Protein AF-U2EB45-F1 (afdb_monomer)

pLDDT: mean 85.63, std 18.34, range [35.84, 98.81]

Sequence (227 aa):
MAGVSMTRGEVRRAARATLGDLIRHEPIGMATPSTTQMTLGAFRDDIQSRAMPGCGAVAANAAADGLALVLKGLRLTQSKDQDTRCARLIAQAQQLVTQLSGYADEDIAAFKAYLAAKKHADENDADKRLDRAVERINQVPLETARCCLEPLEYTEQAMGDIKPALQSDARAGARLVHAGLSMVLINVDTNIDGLEDEAERRQLAGQRAALQAEADRLLERLLRARS

Mean predicted aligned error: 8.48 Å

Structure (mmCIF, N/CA/C/O backbone):
data_AF-U2EB45-F1
#
_entry.id   AF-U2EB45-F1
#
loop_
_atom_site.group_PDB
_atom_site.id
_atom_site.type_symbol
_atom_site.label_atom_id
_atom_site.label_alt_id
_atom_site.label_comp_id
_atom_site.label_asym_id
_atom_site.label_entity_id
_atom_site.label_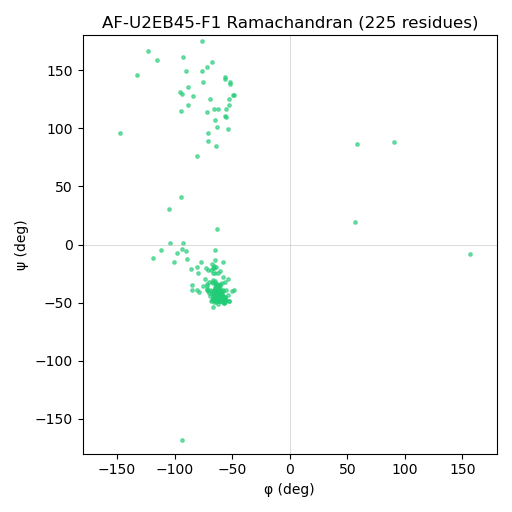seq_id
_atom_site.pdbx_PDB_ins_code
_atom_site.Cartn_x
_atom_site.Cartn_y
_atom_site.Cartn_z
_atom_site.occupancy
_atom_site.B_iso_or_equiv
_atom_site.auth_seq_id
_atom_site.auth_comp_id
_atom_site.auth_asym_id
_atom_site.auth_atom_id
_atom_site.pdbx_PDB_model_num
ATOM 1 N N . MET A 1 1 ? -16.646 21.369 -65.293 1.00 44.53 1 MET A N 1
ATOM 2 C CA . MET A 1 1 ? -15.302 21.971 -65.136 1.00 44.53 1 MET A CA 1
ATOM 3 C C . MET A 1 1 ? -15.438 23.195 -64.239 1.00 44.53 1 MET A C 1
ATOM 5 O O . MET A 1 1 ? -16.474 23.834 -64.327 1.00 44.53 1 MET A O 1
ATOM 9 N N . ALA A 1 2 ? -14.409 23.485 -63.435 1.00 36.59 2 ALA A N 1
ATOM 10 C CA . ALA A 1 2 ? -14.308 24.508 -62.379 1.00 36.59 2 ALA A CA 1
ATOM 11 C C . ALA A 1 2 ? -14.721 24.034 -60.971 1.00 36.59 2 ALA A C 1
ATOM 13 O O . ALA A 1 2 ? -15.867 24.142 -60.548 1.00 36.59 2 ALA A O 1
ATOM 14 N N . GLY A 1 3 ? -13.728 23.494 -60.260 1.00 41.06 3 GLY A N 1
ATOM 15 C CA . GLY A 1 3 ? -13.713 23.390 -58.807 1.00 41.06 3 GLY A CA 1
ATOM 16 C C . GLY A 1 3 ? -13.067 24.630 -58.187 1.00 41.06 3 GLY A C 1
ATOM 17 O O . GLY A 1 3 ? -12.161 25.209 -58.777 1.00 41.06 3 GLY A O 1
ATOM 18 N N . VAL A 1 4 ? -13.523 24.991 -56.989 1.00 39.28 4 VAL A N 1
ATOM 19 C CA . VAL A 1 4 ? -12.852 25.873 -56.018 1.00 39.28 4 VAL A CA 1
ATOM 20 C C . VAL A 1 4 ? -13.266 25.332 -54.642 1.00 39.28 4 VAL A C 1
ATOM 22 O O . VAL A 1 4 ? -14.436 25.366 -54.284 1.00 39.28 4 VAL A O 1
ATOM 25 N N . SER A 1 5 ? -12.436 24.483 -54.036 1.00 39.38 5 SER A N 1
ATOM 26 C CA . SER A 1 5 ? -11.521 24.822 -52.935 1.00 39.38 5 SER A CA 1
ATOM 27 C C . SER A 1 5 ? -12.234 25.382 -51.696 1.00 39.38 5 SER A C 1
ATOM 29 O O . SER A 1 5 ? -12.344 26.591 -51.519 1.00 39.38 5 SER A O 1
ATOM 31 N N . MET A 1 6 ? -12.692 24.481 -50.818 1.00 38.44 6 MET A N 1
ATOM 32 C CA . MET A 1 6 ? -12.850 24.791 -49.397 1.00 38.44 6 MET A CA 1
ATOM 33 C C . MET A 1 6 ? -11.580 24.345 -48.674 1.00 38.44 6 MET A C 1
ATOM 35 O O . MET A 1 6 ? -11.249 23.159 -48.622 1.00 38.44 6 MET A O 1
ATOM 39 N N . THR A 1 7 ? -10.865 25.322 -48.135 1.00 40.97 7 THR A N 1
ATOM 40 C CA . THR A 1 7 ? -9.700 25.176 -47.266 1.00 40.97 7 THR A CA 1
ATOM 41 C C . THR A 1 7 ? -10.050 24.326 -46.045 1.00 40.97 7 THR A C 1
ATOM 43 O O . THR A 1 7 ? -10.803 24.757 -45.170 1.00 40.97 7 THR A O 1
ATOM 46 N N . ARG A 1 8 ? -9.499 23.107 -45.975 1.00 42.00 8 ARG A N 1
ATOM 47 C CA . ARG A 1 8 ? -9.483 22.309 -44.744 1.00 42.00 8 ARG A CA 1
ATOM 48 C C . ARG A 1 8 ? -8.607 23.030 -43.728 1.00 42.00 8 ARG A C 1
ATOM 50 O O . ARG A 1 8 ? -7.414 23.198 -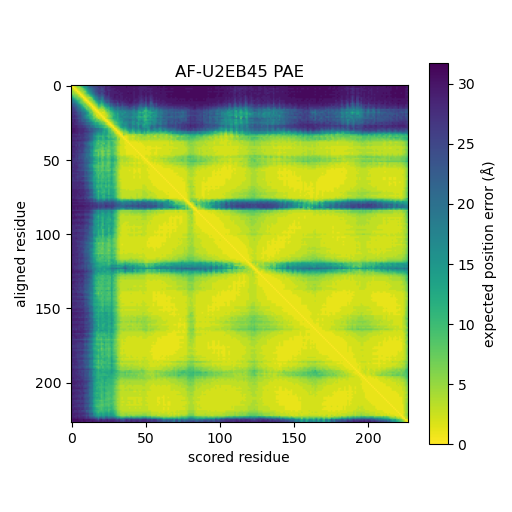43.955 1.00 42.00 8 ARG A O 1
ATOM 57 N N . GLY A 1 9 ? -9.230 23.451 -42.632 1.00 35.84 9 GLY A N 1
ATOM 58 C CA . GLY A 1 9 ? -8.555 24.032 -41.486 1.00 35.84 9 GLY A CA 1
ATOM 59 C C . GLY A 1 9 ? -7.434 23.124 -40.994 1.00 35.84 9 GLY A C 1
ATOM 60 O O . GLY A 1 9 ? -7.646 21.950 -40.684 1.00 35.84 9 GLY A O 1
ATOM 61 N N . GLU A 1 10 ? -6.241 23.698 -40.920 1.00 36.00 10 GLU A N 1
ATOM 62 C CA . GLU A 1 10 ? -5.114 23.171 -40.170 1.00 36.00 10 GLU A CA 1
ATOM 63 C C . GLU A 1 10 ? -5.477 23.181 -38.682 1.00 36.00 10 GLU A C 1
ATOM 65 O O . GLU A 1 10 ? -5.158 24.103 -37.932 1.00 36.00 10 GLU A O 1
ATOM 70 N N . VAL A 1 11 ? -6.161 22.133 -38.226 1.00 38.78 11 VAL A N 1
ATOM 71 C CA . VAL A 1 11 ? -6.189 21.809 -36.803 1.00 38.78 11 VAL A CA 1
ATOM 72 C C . VAL A 1 11 ? -4.796 21.282 -36.472 1.00 38.78 11 VAL A C 1
ATOM 74 O O . VAL A 1 11 ? -4.516 20.089 -36.593 1.00 38.78 11 VAL A O 1
ATOM 77 N N . ARG A 1 12 ? -3.890 22.198 -36.107 1.00 38.03 12 ARG A N 1
ATOM 78 C CA . ARG A 1 12 ? -2.610 21.875 -35.470 1.00 38.03 12 ARG A CA 1
ATOM 79 C C . ARG A 1 12 ? -2.908 21.017 -34.243 1.00 38.03 12 ARG A C 1
ATOM 81 O O . ARG A 1 12 ? -3.291 21.522 -33.191 1.00 38.03 12 ARG A O 1
ATOM 88 N N . ARG A 1 13 ? -2.749 19.702 -34.385 1.00 37.56 13 ARG A N 1
ATOM 89 C CA . ARG A 1 13 ? -2.712 18.758 -33.270 1.00 37.56 13 ARG A CA 1
ATOM 90 C C . ARG A 1 13 ? -1.487 19.153 -32.447 1.00 37.56 13 ARG A C 1
ATOM 92 O O . ARG A 1 13 ? -0.364 18.904 -32.876 1.00 37.56 13 ARG A O 1
ATOM 99 N N . ALA A 1 14 ? -1.690 19.856 -31.333 1.00 36.81 14 ALA A N 1
ATOM 100 C CA . ALA A 1 14 ? -0.611 20.131 -30.396 1.00 36.81 14 ALA A CA 1
ATOM 101 C C . ALA A 1 14 ? 0.034 18.785 -30.043 1.00 36.81 14 ALA A C 1
ATOM 103 O O . ALA A 1 14 ? -0.663 17.867 -29.599 1.00 36.81 14 ALA A O 1
ATOM 104 N N . ALA A 1 15 ? 1.327 18.632 -30.335 1.00 40.62 15 ALA A N 1
ATOM 105 C CA . ALA A 1 15 ? 2.072 17.450 -29.937 1.00 40.62 15 ALA A CA 1
ATOM 106 C C . ALA A 1 15 ? 1.922 17.319 -28.418 1.00 40.62 15 ALA A C 1
ATOM 108 O O . ALA A 1 15 ? 2.272 18.235 -27.674 1.00 40.62 15 ALA A O 1
ATOM 109 N N . ARG A 1 16 ? 1.298 16.228 -27.968 1.00 44.06 16 ARG A N 1
ATOM 110 C CA . ARG A 1 16 ? 1.115 15.950 -26.545 1.00 44.06 16 ARG A CA 1
ATOM 111 C C . ARG A 1 16 ? 2.521 15.809 -25.966 1.00 44.06 16 ARG A C 1
ATOM 113 O O . ARG A 1 16 ? 3.257 14.939 -26.425 1.00 44.06 16 ARG A O 1
ATOM 120 N N . ALA A 1 17 ? 2.896 16.700 -25.049 1.00 40.84 17 ALA A N 1
ATOM 121 C CA . ALA A 1 17 ? 4.191 16.649 -24.380 1.00 40.84 17 ALA A CA 1
ATOM 122 C C . ALA A 1 17 ? 4.423 15.222 -23.866 1.00 40.84 17 ALA A C 1
ATOM 124 O O . ALA A 1 17 ? 3.533 14.632 -23.246 1.00 40.84 17 ALA A O 1
ATOM 125 N N . THR A 1 18 ? 5.578 14.644 -24.182 1.00 53.00 18 THR A N 1
ATOM 126 C CA . THR A 1 18 ? 5.950 13.336 -23.648 1.00 53.00 18 THR A CA 1
ATOM 127 C C . THR A 1 18 ? 6.181 13.468 -22.145 1.00 53.00 18 THR A C 1
ATOM 129 O O . THR A 1 18 ? 6.479 14.554 -21.643 1.00 53.00 18 THR A O 1
ATOM 132 N N . LEU A 1 19 ? 6.073 12.368 -21.398 1.00 50.91 19 LEU A N 1
ATOM 133 C CA . LEU A 1 19 ? 6.374 12.388 -19.963 1.00 50.91 19 LEU A CA 1
ATOM 134 C C . LEU A 1 19 ? 7.802 12.906 -19.692 1.00 50.91 19 LEU A C 1
ATOM 136 O O . LEU A 1 19 ? 8.028 13.616 -18.720 1.00 50.91 19 LEU A O 1
ATOM 140 N N . GLY A 1 20 ? 8.741 12.641 -20.610 1.00 50.75 20 GLY A N 1
ATOM 141 C CA . GLY A 1 20 ? 10.092 13.203 -20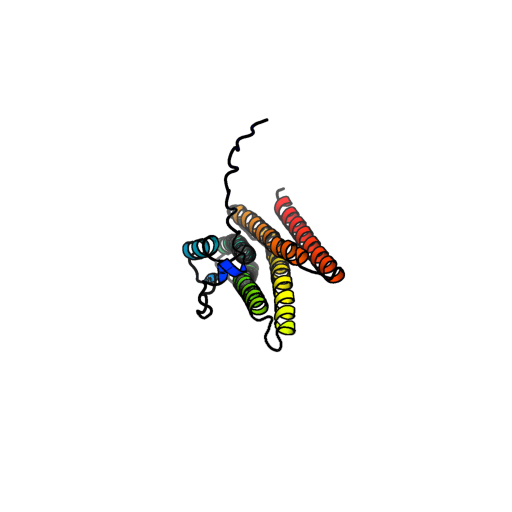.574 1.00 50.75 20 GLY A CA 1
ATOM 142 C C . GLY A 1 20 ? 10.133 14.727 -20.734 1.00 50.75 20 GLY A C 1
ATOM 143 O O . GLY A 1 20 ? 10.961 15.378 -20.102 1.00 50.75 20 GLY A O 1
ATOM 144 N N . ASP A 1 21 ? 9.221 15.318 -21.511 1.00 48.97 21 ASP A N 1
ATOM 145 C CA . ASP A 1 21 ? 9.143 16.770 -21.710 1.00 48.97 21 ASP A CA 1
ATO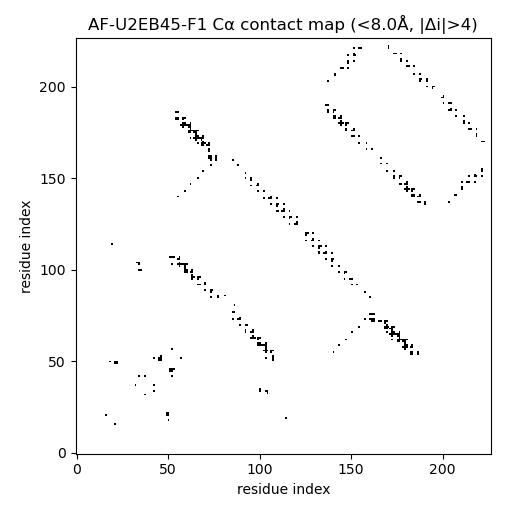M 146 C C . ASP A 1 21 ? 8.620 17.505 -20.467 1.00 48.97 21 ASP A C 1
ATOM 148 O O . ASP A 1 21 ? 9.087 18.607 -20.183 1.00 48.97 21 ASP A O 1
ATOM 152 N N . LEU A 1 22 ? 7.703 16.887 -19.711 1.00 51.03 22 LEU A N 1
ATOM 153 C CA . LEU A 1 22 ? 7.114 17.449 -18.485 1.00 51.03 22 LEU A CA 1
ATOM 154 C C . LEU A 1 22 ? 8.126 17.559 -17.330 1.00 51.03 22 LEU A C 1
ATOM 156 O O . LEU A 1 22 ? 7.953 18.373 -16.429 1.00 51.03 22 LEU A O 1
ATOM 160 N N . ILE A 1 23 ? 9.204 16.774 -17.378 1.00 51.59 23 ILE A N 1
ATOM 161 C CA . ILE A 1 23 ? 10.173 16.623 -16.280 1.00 51.59 23 ILE A CA 1
ATOM 162 C C . ILE A 1 23 ? 11.441 17.451 -16.511 1.00 51.59 23 ILE A C 1
ATOM 164 O O . ILE A 1 23 ? 12.184 17.729 -15.572 1.00 51.59 23 ILE A O 1
ATOM 168 N N . ARG A 1 24 ? 11.673 17.941 -17.741 1.00 52.31 24 ARG A N 1
ATOM 169 C CA . ARG A 1 24 ? 12.841 18.782 -18.081 1.00 52.31 24 ARG A CA 1
ATOM 170 C C . ARG A 1 24 ? 12.959 20.067 -17.254 1.00 52.31 24 ARG A C 1
ATOM 172 O O . ARG A 1 24 ? 14.026 20.675 -17.261 1.00 52.31 24 ARG A O 1
ATOM 179 N N . HIS A 1 25 ? 11.897 20.473 -16.563 1.00 50.22 25 HIS A N 1
ATOM 180 C CA . HIS A 1 25 ? 11.851 21.699 -15.771 1.00 50.22 25 HIS A CA 1
ATOM 181 C C . HIS A 1 25 ? 11.951 21.480 -14.255 1.00 50.22 25 HIS A C 1
ATOM 183 O O . HIS A 1 25 ? 11.937 22.463 -13.516 1.00 50.22 25 HIS A O 1
ATOM 189 N N . GLU A 1 26 ? 12.099 20.243 -13.768 1.00 47.97 26 GLU A N 1
ATOM 190 C CA . GLU A 1 26 ? 12.361 20.022 -12.344 1.00 47.97 26 GLU A CA 1
ATOM 191 C C . GLU A 1 26 ? 13.858 20.159 -12.024 1.00 47.97 26 GLU A C 1
ATOM 193 O O . GLU A 1 26 ? 14.685 19.499 -12.660 1.00 47.97 26 GLU A O 1
ATOM 198 N N . PRO A 1 27 ? 14.244 20.982 -11.031 1.00 43.66 27 PRO A N 1
ATOM 199 C CA . PRO A 1 27 ? 15.632 21.078 -10.608 1.00 43.66 27 PRO A CA 1
ATOM 200 C C . PRO A 1 27 ? 16.088 19.741 -10.009 1.00 43.66 27 PRO A C 1
ATOM 202 O O . PRO A 1 27 ? 15.713 19.361 -8.898 1.00 43.66 27 PRO A O 1
ATOM 205 N N . ILE A 1 28 ? 16.927 19.027 -10.759 1.00 43.94 28 ILE A N 1
ATOM 206 C CA . ILE A 1 28 ? 17.639 17.832 -10.304 1.00 43.94 28 ILE A CA 1
ATOM 207 C C . ILE A 1 28 ? 18.700 18.305 -9.300 1.00 43.94 28 ILE A C 1
ATOM 209 O O . ILE A 1 28 ? 19.762 18.771 -9.704 1.00 43.94 28 ILE A O 1
ATOM 213 N N . GLY A 1 29 ? 18.407 18.255 -7.997 1.00 42.09 29 GLY A N 1
ATOM 214 C CA . GLY A 1 29 ? 19.419 18.559 -6.974 1.00 42.09 29 GLY A CA 1
ATOM 215 C C . GLY A 1 29 ? 18.935 19.022 -5.600 1.00 42.09 29 GLY A C 1
ATOM 216 O O . GLY A 1 29 ? 19.756 19.116 -4.693 1.00 42.09 29 GLY A O 1
ATOM 217 N N . MET A 1 30 ? 17.643 19.293 -5.395 1.00 46.47 30 MET A N 1
ATOM 218 C CA . MET A 1 30 ? 17.127 19.598 -4.053 1.00 46.47 30 MET A CA 1
ATOM 219 C C . MET A 1 30 ? 16.592 18.329 -3.389 1.00 46.47 30 MET A C 1
ATOM 221 O O . MET A 1 30 ? 15.785 17.614 -3.988 1.00 46.47 30 MET A O 1
ATOM 225 N N . ALA A 1 31 ? 17.026 18.057 -2.152 1.00 53.09 31 ALA A N 1
ATOM 226 C CA . ALA A 1 31 ? 16.425 17.020 -1.320 1.00 53.09 31 ALA A CA 1
ATOM 227 C C . ALA A 1 31 ? 14.925 17.319 -1.211 1.00 53.09 31 ALA A C 1
ATOM 229 O O . ALA A 1 31 ? 14.523 18.329 -0.633 1.00 53.09 31 ALA A O 1
ATOM 230 N N . THR A 1 32 ? 14.103 16.492 -1.855 1.00 61.44 32 THR A N 1
ATOM 231 C CA . THR A 1 32 ? 12.652 16.624 -1.743 1.00 61.44 32 THR A CA 1
ATOM 232 C C . THR A 1 32 ? 12.306 16.226 -0.309 1.00 61.44 32 THR A C 1
ATOM 234 O O . THR A 1 32 ? 12.751 15.154 0.109 1.00 61.44 32 THR A O 1
ATOM 237 N N . PRO A 1 33 ? 11.611 17.073 0.472 1.00 69.69 33 PRO A N 1
ATOM 238 C CA . PRO A 1 33 ? 11.201 16.682 1.812 1.00 69.69 33 PRO A CA 1
ATOM 239 C C . PRO A 1 33 ? 10.377 15.398 1.716 1.00 69.69 33 PRO A C 1
ATOM 241 O O . PRO A 1 33 ? 9.639 15.216 0.744 1.00 69.69 33 PRO A O 1
ATOM 244 N N . SER A 1 34 ? 10.529 14.514 2.706 1.00 84.75 34 SER A N 1
ATOM 245 C CA . SER A 1 34 ? 9.710 13.303 2.793 1.00 84.75 34 SER A CA 1
ATOM 246 C C . SER A 1 34 ? 8.240 13.691 2.691 1.00 84.75 34 SER A C 1
ATOM 248 O O . SER A 1 34 ? 7.812 14.685 3.288 1.00 84.75 34 SER A O 1
ATOM 250 N N . THR A 1 35 ? 7.459 12.899 1.964 1.00 86.94 35 THR A N 1
ATOM 251 C CA . THR A 1 35 ? 6.011 13.105 1.833 1.00 86.94 35 THR A CA 1
ATOM 252 C C . THR A 1 35 ? 5.319 13.186 3.197 1.00 86.94 35 THR A C 1
ATOM 254 O O . THR A 1 35 ? 4.374 13.953 3.362 1.00 86.94 35 THR A O 1
ATOM 257 N N . THR A 1 36 ? 5.855 12.505 4.214 1.00 85.25 36 THR A N 1
ATOM 258 C CA . THR A 1 36 ? 5.366 12.544 5.605 1.00 85.25 36 THR A CA 1
ATOM 259 C C . THR A 1 36 ? 5.530 13.892 6.308 1.00 85.25 36 THR A C 1
ATOM 261 O O . THR A 1 36 ? 4.853 14.162 7.299 1.00 85.25 36 THR A O 1
ATOM 264 N N . GLN A 1 37 ? 6.429 14.747 5.819 1.00 89.06 37 GLN A N 1
ATOM 265 C CA . GLN A 1 37 ? 6.715 16.068 6.384 1.00 89.06 37 GLN A CA 1
ATOM 266 C C . GLN A 1 37 ? 5.977 17.189 5.644 1.00 89.06 37 GLN A C 1
ATOM 268 O O . GLN A 1 37 ? 6.010 18.345 6.073 1.00 89.06 37 GLN A O 1
ATOM 273 N N . MET A 1 38 ? 5.315 16.867 4.531 1.00 91.62 38 MET A N 1
ATOM 274 C CA . MET A 1 38 ? 4.531 17.823 3.762 1.00 91.62 38 MET A CA 1
ATOM 275 C C . MET A 1 38 ? 3.193 18.110 4.444 1.00 91.62 38 MET A C 1
ATOM 277 O O . MET A 1 38 ? 2.580 17.254 5.079 1.00 91.62 38 MET A O 1
ATOM 281 N N . THR A 1 39 ? 2.681 19.326 4.256 1.00 94.88 39 THR A N 1
ATOM 282 C CA . THR A 1 39 ? 1.267 19.577 4.550 1.00 94.88 39 THR A CA 1
ATOM 283 C C . THR A 1 39 ? 0.402 18.894 3.491 1.00 94.88 39 THR A C 1
ATOM 285 O O . THR A 1 39 ? 0.803 18.774 2.333 1.00 94.88 39 THR A O 1
ATOM 288 N N . LEU A 1 40 ? -0.831 18.520 3.845 1.00 94.06 40 LEU A N 1
ATOM 289 C CA . LEU A 1 40 ? -1.784 17.971 2.870 1.00 94.06 40 LEU A CA 1
ATOM 290 C C . LEU A 1 40 ? -2.062 18.933 1.702 1.00 94.06 40 LEU A C 1
ATOM 292 O O . LEU A 1 40 ? -2.414 18.482 0.618 1.00 94.06 40 LEU A O 1
ATOM 296 N N . GLY A 1 41 ? -1.943 20.248 1.923 1.00 95.88 41 GLY A N 1
ATOM 297 C CA . GLY A 1 41 ? -2.044 21.250 0.859 1.00 95.88 41 GLY A CA 1
ATOM 298 C C . GLY A 1 41 ? -0.880 21.137 -0.122 1.00 95.88 41 GLY A C 1
ATOM 299 O O . GLY A 1 41 ? -1.108 20.906 -1.302 1.00 95.88 41 GLY A O 1
ATOM 300 N N . ALA A 1 42 ? 0.353 21.177 0.390 1.00 93.56 42 ALA A N 1
ATOM 301 C CA . ALA A 1 42 ? 1.558 21.067 -0.431 1.00 93.56 42 ALA A CA 1
ATOM 302 C C . ALA A 1 42 ? 1.628 19.738 -1.203 1.00 93.56 42 ALA A C 1
ATOM 304 O O . ALA A 1 42 ? 1.929 19.738 -2.391 1.00 93.56 42 ALA A O 1
ATOM 305 N N . PHE A 1 43 ? 1.280 18.615 -0.565 1.00 93.75 43 PHE A N 1
ATOM 306 C CA . PHE A 1 43 ? 1.250 17.315 -1.241 1.00 93.75 43 PHE A CA 1
ATOM 307 C C . PHE A 1 43 ? 0.238 17.300 -2.399 1.00 93.75 43 PHE A C 1
ATOM 309 O O . PHE A 1 43 ? 0.547 16.807 -3.479 1.00 93.75 43 PHE A O 1
ATOM 316 N N . ARG A 1 44 ? -0.953 17.892 -2.219 1.00 95.19 44 ARG A N 1
ATOM 317 C CA . ARG A 1 44 ? -1.955 18.025 -3.296 1.00 95.19 44 ARG A CA 1
ATOM 318 C C . ARG A 1 44 ? -1.491 18.939 -4.421 1.00 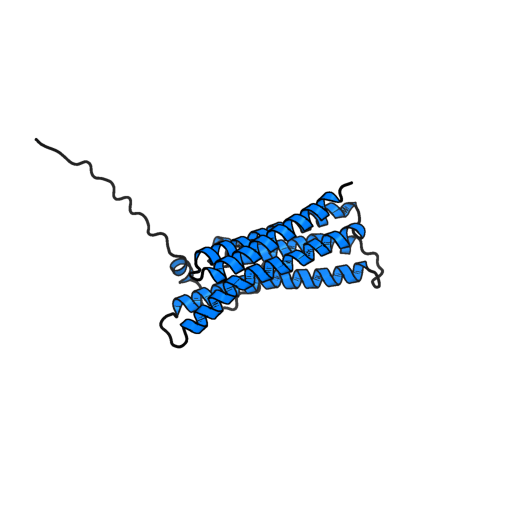95.19 44 ARG A C 1
ATOM 320 O O . ARG A 1 44 ? -1.739 18.617 -5.581 1.00 95.19 44 ARG A O 1
ATOM 327 N N . ASP A 1 45 ? -0.827 20.040 -4.085 1.00 94.38 45 ASP A N 1
ATOM 328 C CA . ASP A 1 45 ? -0.260 20.951 -5.076 1.00 94.38 45 ASP A CA 1
ATOM 329 C C . ASP A 1 45 ? 0.802 20.245 -5.928 1.00 94.38 45 ASP A C 1
ATOM 331 O O . ASP A 1 45 ? 0.781 20.373 -7.153 1.00 94.38 45 ASP A O 1
ATOM 335 N N . ASP A 1 46 ? 1.662 19.428 -5.317 1.00 93.06 46 ASP A N 1
ATOM 336 C CA . ASP A 1 46 ? 2.656 18.641 -6.046 1.00 93.06 46 ASP A CA 1
ATOM 337 C C . ASP A 1 46 ? 1.995 17.575 -6.949 1.00 93.06 46 ASP A C 1
ATOM 339 O O . ASP A 1 46 ? 2.357 17.486 -8.121 1.00 93.06 46 ASP A O 1
ATOM 343 N N . ILE A 1 47 ? 0.973 16.838 -6.476 1.00 93.81 47 ILE A N 1
ATOM 344 C CA . ILE A 1 47 ? 0.237 15.833 -7.286 1.00 93.81 47 ILE A CA 1
ATOM 345 C C . ILE A 1 47 ? -0.300 16.432 -8.596 1.00 93.81 47 ILE A C 1
ATOM 347 O O . ILE A 1 47 ? -0.257 15.789 -9.642 1.00 93.81 47 ILE A O 1
ATOM 351 N N . GLN A 1 48 ? -0.864 17.643 -8.545 1.00 92.88 48 GLN A N 1
ATOM 352 C CA . GLN A 1 48 ? -1.539 18.241 -9.704 1.00 92.88 48 GLN A CA 1
ATOM 353 C C . GLN A 1 48 ? -0.599 18.987 -10.657 1.00 92.88 48 GLN A C 1
ATOM 355 O O . GLN A 1 48 ? -0.974 19.242 -11.802 1.00 92.88 48 GLN A O 1
ATOM 360 N N . SER A 1 49 ? 0.581 19.398 -10.184 1.00 88.56 49 SER A N 1
ATOM 361 C CA . SER A 1 49 ? 1.445 20.339 -10.909 1.00 88.56 49 SER A CA 1
ATOM 362 C C . SER A 1 49 ? 2.812 19.778 -11.292 1.00 88.56 49 SER A C 1
ATOM 364 O O . SER A 1 49 ? 3.509 20.392 -12.104 1.00 88.56 49 SER A O 1
ATOM 366 N N . ARG A 1 50 ? 3.196 18.619 -10.750 1.00 87.12 50 ARG A N 1
ATOM 367 C CA . ARG A 1 50 ? 4.506 17.996 -10.962 1.00 87.12 50 ARG A CA 1
ATOM 368 C C . ARG A 1 50 ? 4.360 16.593 -11.534 1.00 87.12 50 ARG A C 1
ATOM 370 O O . ARG A 1 50 ? 3.281 16.013 -11.547 1.00 87.12 50 ARG A O 1
ATOM 377 N N . ALA A 1 51 ? 5.463 16.040 -12.030 1.00 83.81 51 ALA A N 1
ATOM 378 C CA . ALA A 1 51 ? 5.459 14.667 -12.530 1.00 83.81 51 ALA A CA 1
ATOM 379 C C . ALA A 1 51 ? 5.392 13.626 -11.407 1.00 83.81 51 ALA A C 1
ATOM 381 O O . ALA A 1 51 ? 4.853 12.546 -11.618 1.00 83.81 51 ALA A O 1
ATOM 382 N N . MET A 1 52 ? 5.936 13.962 -10.235 1.00 86.94 52 MET A N 1
ATOM 383 C CA . MET A 1 52 ? 5.838 13.183 -9.005 1.00 86.94 52 MET A CA 1
ATOM 384 C C . MET A 1 52 ? 5.444 14.121 -7.863 1.00 86.94 52 MET A C 1
ATOM 386 O O . MET A 1 52 ? 5.911 15.263 -7.854 1.00 86.94 52 MET A O 1
ATOM 390 N N . PRO A 1 53 ? 4.659 13.662 -6.877 1.00 91.25 53 PRO A N 1
ATOM 391 C CA . PRO A 1 53 ? 4.212 12.288 -6.618 1.00 91.25 53 PRO A CA 1
ATOM 392 C C . PRO A 1 53 ? 3.110 11.788 -7.567 1.00 91.25 53 PRO A C 1
ATOM 394 O O . PRO A 1 53 ? 2.175 12.514 -7.892 1.00 91.25 53 PRO A O 1
ATOM 397 N N . GLY A 1 54 ? 3.225 10.522 -7.986 1.00 90.31 54 GLY A N 1
ATOM 398 C CA . GLY A 1 54 ? 2.237 9.823 -8.812 1.00 90.31 54 GLY A CA 1
ATOM 399 C C . GLY A 1 54 ? 1.231 9.012 -7.989 1.00 90.31 54 GLY A C 1
ATOM 400 O O . GLY A 1 54 ? 1.158 9.125 -6.763 1.00 90.31 54 GLY A O 1
ATOM 401 N N . CYS A 1 55 ? 0.446 8.158 -8.657 1.00 91.88 55 CYS A N 1
ATOM 402 C CA . CYS A 1 55 ? -0.617 7.408 -7.981 1.00 91.88 55 CYS A CA 1
ATOM 403 C C . CYS A 1 55 ? -0.106 6.369 -6.965 1.00 91.88 55 CYS A C 1
ATOM 405 O O . CYS A 1 55 ? -0.817 6.105 -5.999 1.00 91.88 55 CYS A O 1
ATOM 407 N N . GLY A 1 56 ? 1.127 5.864 -7.110 1.00 94.00 56 GLY A N 1
ATOM 408 C CA . GLY A 1 56 ? 1.760 4.963 -6.138 1.00 94.00 56 GLY A CA 1
ATOM 409 C C . GLY A 1 56 ? 2.033 5.645 -4.797 1.00 94.00 56 GLY A C 1
ATOM 410 O O . GLY A 1 56 ? 1.584 5.173 -3.755 1.00 94.00 56 GLY A O 1
ATOM 411 N N . ALA A 1 57 ? 2.658 6.822 -4.820 1.00 95.44 57 ALA A N 1
ATOM 412 C CA . ALA A 1 57 ? 2.862 7.628 -3.619 1.00 95.44 57 ALA A CA 1
ATOM 413 C C . ALA A 1 57 ? 1.548 8.045 -2.931 1.00 95.44 57 ALA A C 1
ATOM 415 O O . ALA A 1 57 ? 1.440 8.004 -1.704 1.00 95.44 57 ALA A O 1
ATOM 416 N N . VAL A 1 58 ? 0.518 8.402 -3.707 1.00 96.62 58 VAL A N 1
ATOM 417 C CA . VAL A 1 58 ? -0.819 8.693 -3.156 1.00 96.62 58 VAL A CA 1
ATOM 418 C C . VAL A 1 58 ? -1.445 7.446 -2.530 1.00 96.62 58 VAL A C 1
ATOM 420 O O . VAL A 1 58 ? -2.032 7.537 -1.454 1.00 96.62 58 VAL A O 1
ATOM 423 N N . ALA A 1 59 ? -1.308 6.288 -3.174 1.00 97.50 59 ALA A N 1
ATOM 424 C CA . ALA A 1 59 ? -1.824 5.015 -2.689 1.00 97.50 59 ALA A CA 1
ATOM 425 C C . ALA A 1 59 ? -1.188 4.589 -1.356 1.00 97.50 59 ALA A C 1
ATOM 427 O O . ALA A 1 59 ? -1.904 4.198 -0.433 1.00 97.50 59 ALA A O 1
ATOM 428 N N . ALA A 1 60 ? 0.136 4.717 -1.238 1.00 97.25 60 ALA A N 1
ATOM 429 C CA . ALA A 1 60 ? 0.884 4.420 -0.020 1.00 97.25 60 ALA A CA 1
ATOM 430 C C . ALA A 1 60 ? 0.445 5.316 1.154 1.00 97.25 60 ALA A C 1
ATOM 432 O O . ALA A 1 60 ? 0.119 4.817 2.234 1.00 97.25 60 ALA A O 1
ATOM 433 N N . ASN A 1 61 ? 0.319 6.629 0.919 1.00 96.62 61 ASN A N 1
ATOM 434 C CA . ASN A 1 61 ? -0.190 7.564 1.927 1.00 96.62 61 ASN A CA 1
ATOM 435 C C . ASN A 1 61 ? -1.653 7.290 2.298 1.00 96.62 61 ASN A C 1
ATOM 437 O O . ASN A 1 61 ? -1.994 7.308 3.477 1.00 96.62 61 ASN A O 1
ATOM 441 N N . ALA A 1 62 ? -2.510 6.962 1.326 1.00 97.56 62 ALA A N 1
ATOM 442 C CA . ALA A 1 62 ? -3.891 6.578 1.602 1.00 97.56 62 ALA A CA 1
ATOM 443 C C . ALA A 1 62 ? -3.963 5.324 2.488 1.00 97.56 62 ALA A C 1
ATOM 445 O O . ALA A 1 62 ? -4.733 5.289 3.448 1.00 97.56 62 ALA A O 1
ATOM 446 N N . ALA A 1 63 ? -3.135 4.309 2.223 1.00 98.44 63 ALA A N 1
ATOM 447 C CA . ALA A 1 63 ? -3.074 3.122 3.068 1.00 98.44 63 ALA A CA 1
ATOM 448 C C . ALA A 1 63 ? -2.583 3.444 4.490 1.00 98.44 63 ALA A C 1
ATOM 450 O O . ALA A 1 63 ? -3.179 2.972 5.462 1.00 98.44 63 ALA A O 1
ATOM 451 N N . ALA A 1 64 ? -1.558 4.291 4.628 1.00 98.06 64 ALA A N 1
ATOM 452 C CA . ALA A 1 64 ? -1.076 4.754 5.928 1.00 98.06 64 ALA A CA 1
ATOM 453 C C . ALA A 1 64 ? -2.167 5.509 6.715 1.00 98.06 64 ALA A C 1
ATOM 455 O O . ALA A 1 64 ? -2.408 5.202 7.885 1.00 98.06 64 ALA A O 1
ATOM 456 N N . ASP A 1 65 ? -2.887 6.427 6.063 1.00 97.81 65 ASP A N 1
ATOM 457 C CA . ASP A 1 65 ? -4.023 7.157 6.641 1.00 97.81 65 ASP A CA 1
ATOM 458 C C . ASP A 1 65 ? -5.162 6.207 7.045 1.00 97.81 65 ASP A C 1
ATOM 460 O O . ASP A 1 65 ? -5.785 6.360 8.103 1.00 97.81 65 ASP A O 1
ATOM 464 N N . GLY A 1 66 ? -5.415 5.181 6.229 1.00 98.38 66 GLY A N 1
ATOM 465 C CA . GLY A 1 66 ? -6.389 4.134 6.514 1.00 98.38 66 GLY A CA 1
ATOM 466 C C . GLY A 1 66 ? -6.050 3.377 7.795 1.00 98.38 66 GLY A C 1
ATOM 467 O O . GLY A 1 66 ? -6.891 3.250 8.687 1.00 98.38 66 GLY A O 1
ATOM 468 N N . LEU A 1 67 ? -4.801 2.939 7.943 1.00 98.38 67 LEU A N 1
ATOM 469 C CA . LEU A 1 67 ? -4.343 2.291 9.169 1.00 98.38 67 LEU A CA 1
ATOM 470 C C . LEU A 1 67 ? -4.331 3.256 10.369 1.00 98.38 67 LEU A C 1
ATOM 472 O O . LEU A 1 67 ? -4.651 2.848 11.488 1.00 98.38 67 LEU A O 1
ATOM 476 N N . ALA A 1 68 ? -4.047 4.544 10.164 1.00 98.00 68 ALA A N 1
ATOM 477 C CA . ALA A 1 68 ? -4.117 5.543 11.228 1.00 98.00 68 ALA A CA 1
ATOM 478 C C . ALA A 1 68 ? -5.536 5.666 11.826 1.00 98.00 68 ALA A C 1
ATOM 480 O O . ALA A 1 68 ? -5.675 5.848 13.041 1.00 98.00 68 ALA A O 1
ATOM 481 N N . LEU A 1 69 ? -6.595 5.492 11.021 1.00 98.06 69 LEU A N 1
ATOM 482 C CA . LEU A 1 69 ? -7.978 5.433 11.522 1.00 98.06 69 LEU A CA 1
ATOM 483 C C . LEU A 1 69 ? -8.230 4.207 12.411 1.00 98.06 69 LEU A C 1
ATOM 485 O O . LEU A 1 69 ? -8.896 4.315 13.443 1.00 98.06 69 LEU A O 1
ATOM 489 N N . VAL A 1 70 ? -7.666 3.053 12.057 1.00 97.19 70 VAL A N 1
ATOM 490 C CA . VAL A 1 70 ? -7.753 1.833 12.876 1.00 97.19 70 VAL A CA 1
ATOM 491 C C . VAL A 1 70 ? -7.012 2.035 14.201 1.00 97.19 70 VAL A C 1
ATOM 493 O O . VAL A 1 70 ? -7.559 1.780 15.278 1.00 97.19 70 VAL A O 1
ATOM 496 N N . LEU A 1 71 ? -5.796 2.582 14.135 1.00 96.75 71 LEU A N 1
ATOM 497 C CA . LEU A 1 71 ? -4.974 2.906 15.298 1.00 96.75 71 LEU A CA 1
ATOM 498 C C . LEU A 1 71 ? -5.669 3.905 16.238 1.00 96.75 71 LEU A C 1
ATOM 500 O O . LEU A 1 71 ? -5.608 3.748 17.460 1.00 96.75 71 LEU A O 1
ATOM 504 N N . LYS A 1 72 ? -6.369 4.910 15.698 1.00 95.44 72 LYS A N 1
ATOM 505 C CA . LYS A 1 72 ? -7.208 5.831 16.484 1.00 95.44 72 LYS A CA 1
ATOM 506 C C . LYS A 1 72 ? -8.259 5.066 17.294 1.00 95.44 72 LYS A C 1
ATOM 508 O O . LYS A 1 72 ? -8.422 5.348 18.483 1.00 95.44 72 LYS A O 1
ATOM 513 N N . GLY A 1 73 ? -8.932 4.089 16.682 1.00 93.69 73 GLY A N 1
ATOM 514 C CA . GLY A 1 73 ? -9.918 3.237 17.351 1.00 93.69 73 GLY A CA 1
ATOM 515 C C . GLY A 1 73 ? -9.341 2.506 18.566 1.00 93.69 73 GLY A C 1
ATOM 516 O O . GLY A 1 73 ? -9.938 2.531 19.646 1.00 93.69 73 GLY A O 1
ATOM 517 N N . LEU A 1 74 ? -8.145 1.930 18.424 1.00 93.25 74 LEU A N 1
ATOM 518 C CA . LEU A 1 74 ? -7.442 1.262 19.523 1.00 93.25 74 LEU A C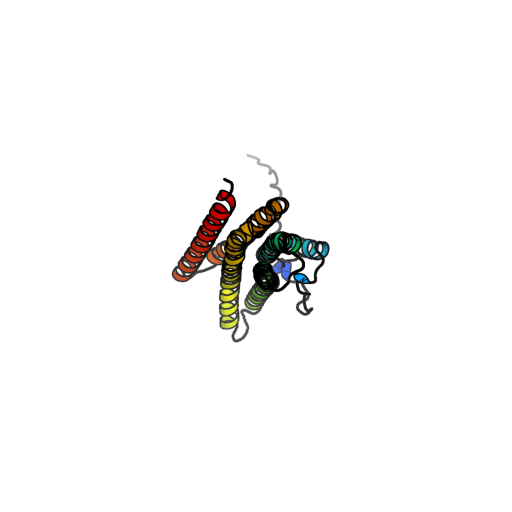A 1
ATOM 519 C C . LEU A 1 74 ? -6.994 2.238 20.612 1.00 93.25 74 LEU A C 1
ATOM 521 O O . LEU A 1 74 ? -7.273 2.005 21.783 1.00 93.25 74 LEU A O 1
ATOM 525 N N . ARG A 1 75 ? -6.370 3.364 20.251 1.00 93.75 75 ARG A N 1
ATOM 526 C CA . ARG A 1 75 ? -5.893 4.367 21.222 1.00 93.75 75 ARG A CA 1
ATOM 527 C C . ARG A 1 75 ? -7.014 4.946 22.082 1.00 93.75 75 ARG A C 1
ATOM 529 O O . ARG A 1 75 ? -6.839 5.125 23.279 1.00 93.75 75 ARG A O 1
ATOM 536 N N . LEU A 1 76 ? -8.172 5.223 21.486 1.00 92.94 76 LEU A N 1
ATOM 537 C CA . LEU A 1 76 ? -9.343 5.719 22.218 1.00 92.94 76 LEU A CA 1
ATOM 538 C C . LEU A 1 76 ? -10.074 4.607 22.995 1.00 92.94 76 LEU A C 1
ATOM 540 O O . LEU A 1 76 ? -10.907 4.881 23.873 1.00 92.94 76 LEU A O 1
ATOM 544 N N . THR A 1 77 ? -9.780 3.344 22.684 1.00 89.50 77 THR A N 1
ATOM 545 C CA . THR A 1 77 ? -10.265 2.195 23.451 1.00 89.50 77 THR A CA 1
ATOM 546 C C . THR A 1 77 ? -9.374 1.890 24.650 1.00 89.50 77 THR A C 1
ATOM 548 O O . THR A 1 77 ? -9.917 1.598 25.718 1.00 89.50 77 THR A O 1
ATOM 551 N N . GLN A 1 78 ? -8.054 2.019 24.491 1.00 84.75 78 GLN A N 1
ATOM 552 C CA . GLN A 1 78 ? -7.046 1.718 25.503 1.00 84.75 78 GLN A CA 1
ATOM 553 C C . GLN A 1 78 ? -7.392 2.367 26.853 1.00 84.75 78 GLN A C 1
ATOM 555 O O . GLN A 1 78 ? -7.681 3.563 26.944 1.00 84.75 78 GLN A O 1
ATOM 560 N N . SER A 1 79 ? -7.380 1.562 27.917 1.00 75.06 79 SER A N 1
ATOM 561 C CA . SER A 1 79 ? -7.429 2.062 29.293 1.00 75.06 79 SER A CA 1
ATOM 562 C C . SER A 1 79 ? -6.057 2.630 29.692 1.00 75.06 79 SER A C 1
ATOM 564 O O . SER A 1 79 ? -5.092 2.540 28.943 1.00 75.06 79 SER A O 1
ATOM 566 N N . LYS A 1 80 ? -5.928 3.225 30.885 1.00 72.75 80 LYS A N 1
ATOM 567 C CA . LYS A 1 80 ? -4.647 3.797 31.353 1.00 72.75 80 LYS A CA 1
ATOM 568 C C . LYS A 1 80 ? -3.528 2.759 31.568 1.00 72.75 80 LYS A C 1
ATOM 570 O O . LYS A 1 80 ? -2.412 3.154 31.891 1.00 72.75 80 LYS A O 1
ATOM 575 N N . ASP A 1 81 ? -3.824 1.470 31.417 1.00 65.12 81 ASP A N 1
ATOM 576 C CA . ASP A 1 81 ? -2.877 0.384 31.637 1.00 65.12 81 ASP A CA 1
ATOM 577 C C . ASP A 1 81 ? -2.078 0.064 30.360 1.00 65.12 81 ASP A C 1
ATOM 579 O O . ASP A 1 81 ? -2.634 -0.262 29.302 1.00 65.12 81 ASP A O 1
ATOM 583 N N . GLN A 1 82 ? -0.755 0.197 30.458 1.00 65.19 82 GLN A N 1
ATOM 584 C CA . GLN A 1 82 ? 0.168 0.077 29.330 1.00 65.19 82 GLN A CA 1
ATOM 585 C C . GLN A 1 82 ? 0.664 -1.357 29.104 1.00 65.19 82 GLN A C 1
ATOM 587 O O . GLN A 1 82 ? 1.185 -1.628 28.027 1.00 65.19 82 GLN A O 1
ATOM 592 N N . ASP A 1 83 ? 0.444 -2.292 30.035 1.00 64.81 83 ASP A N 1
ATOM 593 C CA . ASP A 1 83 ? 0.932 -3.678 29.912 1.00 64.81 83 ASP A CA 1
ATOM 594 C C . ASP A 1 83 ? -0.124 -4.630 29.311 1.00 64.81 83 ASP A C 1
ATOM 596 O O . ASP A 1 83 ? -0.354 -5.759 29.746 1.00 64.81 83 ASP A O 1
ATOM 600 N N . THR A 1 84 ? -0.848 -4.141 28.298 1.00 80.69 84 THR A N 1
ATOM 601 C CA . THR A 1 84 ? -2.034 -4.809 27.741 1.00 80.69 84 THR A CA 1
ATOM 602 C C . THR A 1 84 ? -1.832 -5.256 26.293 1.00 80.69 84 THR A C 1
ATOM 604 O O . THR A 1 84 ? -1.014 -4.719 25.545 1.00 80.69 84 THR A O 1
ATOM 607 N N . ARG A 1 85 ? -2.642 -6.228 25.843 1.00 88.56 85 ARG A N 1
ATOM 608 C CA . ARG A 1 85 ? -2.749 -6.625 24.422 1.00 88.56 85 ARG A CA 1
ATOM 609 C C . ARG A 1 85 ? -2.932 -5.413 23.498 1.00 88.56 85 ARG A C 1
ATOM 611 O O . ARG A 1 85 ? -2.316 -5.357 22.438 1.00 88.56 85 ARG A O 1
ATOM 618 N N . CYS A 1 86 ? -3.721 -4.430 23.930 1.00 88.25 86 CYS A N 1
ATOM 619 C CA . CYS A 1 86 ? -3.969 -3.199 23.186 1.00 88.25 86 CYS A CA 1
ATOM 620 C C . CYS A 1 86 ? -2.685 -2.383 22.952 1.00 88.25 86 CYS A C 1
ATOM 622 O O . CYS A 1 86 ? -2.510 -1.845 21.863 1.00 88.25 86 CYS A O 1
ATOM 624 N N . ALA A 1 87 ? -1.768 -2.318 23.925 1.00 89.75 87 ALA A N 1
ATOM 625 C CA . ALA A 1 87 ? -0.499 -1.603 23.767 1.00 89.75 87 ALA A CA 1
ATOM 626 C C . ALA A 1 87 ? 0.400 -2.247 22.698 1.00 89.75 87 ALA A C 1
ATOM 628 O O . ALA A 1 87 ? 0.986 -1.541 21.878 1.00 89.75 87 ALA A O 1
ATOM 629 N N . ARG A 1 88 ? 0.445 -3.588 22.644 1.00 91.06 88 ARG A N 1
ATOM 630 C CA . ARG A 1 88 ? 1.173 -4.323 21.593 1.00 91.06 88 ARG A CA 1
ATOM 631 C C . ARG A 1 88 ? 0.580 -4.082 20.207 1.00 91.06 88 ARG A C 1
ATOM 633 O O . ARG A 1 88 ? 1.325 -3.804 19.273 1.00 91.06 88 ARG A O 1
ATOM 640 N N . LEU A 1 89 ? -0.750 -4.122 20.091 1.00 93.06 89 LEU A N 1
ATOM 641 C CA . LEU A 1 89 ? -1.435 -3.801 18.837 1.00 93.06 89 LEU A CA 1
ATOM 642 C C . LEU A 1 89 ? -1.120 -2.367 18.392 1.00 93.06 89 LEU A C 1
ATOM 644 O O . LEU A 1 89 ? -0.816 -2.147 17.223 1.00 93.06 89 LEU A O 1
ATOM 648 N N . ILE A 1 90 ? -1.149 -1.399 19.310 1.00 94.25 90 ILE A N 1
ATOM 649 C CA . ILE A 1 90 ? -0.812 0.001 19.020 1.00 94.25 90 ILE A CA 1
ATOM 650 C C . ILE A 1 90 ? 0.616 0.127 18.475 1.00 94.25 90 ILE A C 1
ATOM 652 O O . ILE A 1 90 ? 0.800 0.770 17.442 1.00 94.25 90 ILE A O 1
ATOM 656 N N . ALA A 1 91 ? 1.599 -0.507 19.120 1.00 93.81 91 ALA A N 1
ATOM 657 C CA . ALA A 1 91 ? 2.992 -0.471 18.675 1.00 93.81 91 ALA A CA 1
ATOM 658 C C . ALA A 1 91 ? 3.164 -1.064 17.266 1.00 93.81 91 ALA A C 1
ATOM 660 O O . ALA A 1 91 ? 3.804 -0.448 16.415 1.00 93.81 91 ALA A O 1
ATOM 661 N N . GLN A 1 92 ? 2.524 -2.206 16.993 1.00 95.00 92 GLN A N 1
ATOM 662 C CA . GLN A 1 92 ? 2.546 -2.839 15.672 1.00 95.00 92 GLN A CA 1
ATOM 663 C C . GLN A 1 92 ? 1.946 -1.927 14.589 1.00 95.00 92 GLN A C 1
ATOM 665 O O . GLN A 1 92 ? 2.560 -1.722 13.545 1.00 95.00 92 GLN A O 1
ATOM 670 N N . ALA A 1 93 ? 0.785 -1.311 14.840 1.00 95.44 93 ALA A N 1
ATOM 671 C CA . ALA A 1 93 ? 0.188 -0.385 13.876 1.00 95.44 93 ALA A CA 1
ATOM 672 C C . ALA A 1 93 ? 1.051 0.861 13.636 1.00 95.44 93 ALA A C 1
ATOM 674 O O . ALA A 1 93 ? 1.095 1.355 12.516 1.00 95.44 93 ALA A O 1
ATOM 675 N N . GLN A 1 94 ? 1.758 1.375 14.646 1.00 96.06 94 GLN A N 1
ATOM 676 C CA . GLN A 1 94 ? 2.671 2.511 14.458 1.00 96.06 94 GLN A CA 1
ATOM 677 C C . GLN A 1 94 ? 3.846 2.168 13.538 1.00 96.06 94 GLN A C 1
ATOM 679 O O . GLN A 1 94 ? 4.238 2.996 12.712 1.00 96.06 94 GLN A O 1
ATOM 684 N N . GLN A 1 95 ? 4.394 0.957 13.665 1.00 96.69 95 GLN A N 1
ATOM 685 C CA . GLN A 1 95 ? 5.439 0.471 12.765 1.00 96.69 95 GLN A CA 1
ATOM 686 C C . GLN A 1 95 ? 4.906 0.361 11.334 1.00 96.69 95 GLN A C 1
ATOM 688 O O . GLN A 1 95 ? 5.502 0.935 10.426 1.00 96.69 95 GLN A O 1
ATOM 693 N N . LEU A 1 96 ? 3.736 -0.256 11.158 1.00 96.62 96 LEU A N 1
ATOM 694 C CA . LEU A 1 96 ? 3.099 -0.406 9.850 1.00 96.62 96 LEU A CA 1
ATOM 695 C C . LEU A 1 96 ? 2.748 0.940 9.195 1.00 96.62 96 LEU A C 1
ATOM 697 O O . LEU A 1 96 ? 3.000 1.113 8.009 1.00 96.62 96 LEU A O 1
ATOM 701 N N . VAL A 1 97 ? 2.230 1.923 9.947 1.00 96.81 97 VAL A N 1
ATOM 702 C CA . VAL A 1 97 ? 1.999 3.287 9.425 1.00 96.81 97 VAL A CA 1
ATOM 703 C C . VAL A 1 97 ? 3.308 3.887 8.914 1.00 96.81 97 VAL A C 1
ATOM 705 O O . VAL A 1 97 ? 3.341 4.439 7.821 1.00 96.81 97 VAL A O 1
ATOM 708 N N . THR A 1 98 ? 4.397 3.738 9.673 1.00 94.69 98 THR A N 1
ATOM 709 C CA . THR A 1 98 ? 5.715 4.259 9.278 1.00 94.69 98 THR A CA 1
ATOM 710 C C . THR A 1 98 ? 6.229 3.586 8.004 1.00 94.69 98 THR A C 1
ATOM 712 O O . THR A 1 98 ? 6.738 4.267 7.119 1.00 94.69 98 THR A O 1
ATOM 715 N N . GLN A 1 99 ? 6.068 2.264 7.888 1.00 96.12 99 GLN A N 1
ATOM 716 C CA . GLN A 1 99 ? 6.460 1.506 6.698 1.00 96.12 99 GLN A CA 1
ATOM 717 C C . GLN A 1 99 ? 5.641 1.917 5.468 1.00 96.12 99 GLN A C 1
ATOM 719 O O . GLN A 1 99 ? 6.220 2.256 4.440 1.00 96.12 99 GLN A O 1
ATOM 724 N N . LEU A 1 100 ? 4.309 1.961 5.585 1.00 95.94 100 LEU A N 1
ATOM 725 C CA . LEU A 1 100 ? 3.412 2.370 4.499 1.00 95.94 100 LEU A CA 1
ATOM 726 C C . LEU A 1 100 ? 3.709 3.786 4.014 1.00 95.94 100 LEU A C 1
ATOM 728 O O . LEU A 1 100 ? 3.808 4.016 2.814 1.00 95.94 100 LEU A O 1
ATOM 732 N N . SER A 1 101 ? 3.903 4.728 4.933 1.00 93.12 101 SER A N 1
ATOM 733 C CA . SER A 1 101 ? 4.286 6.089 4.571 1.00 93.12 101 SER A CA 1
ATOM 734 C C . SER A 1 101 ? 5.660 6.157 3.892 1.00 93.12 101 SER A C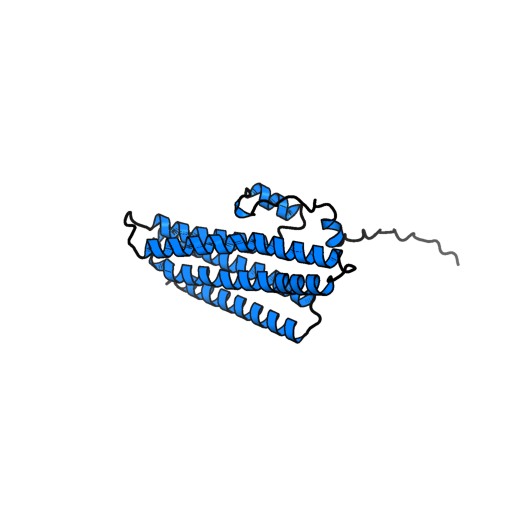 1
ATOM 736 O O . SER A 1 101 ? 5.847 6.959 2.981 1.00 93.12 101 SER A O 1
ATOM 738 N N . GLY A 1 102 ? 6.611 5.303 4.284 1.00 95.44 102 GLY A N 1
ATOM 739 C CA . GLY A 1 102 ? 7.922 5.208 3.634 1.00 95.44 102 GLY A CA 1
ATOM 740 C C . GLY A 1 102 ? 7.839 4.794 2.162 1.00 95.44 102 GLY A C 1
ATOM 741 O O . GLY A 1 102 ? 8.574 5.333 1.334 1.00 95.44 102 GLY A O 1
ATOM 742 N N . TYR A 1 103 ? 6.888 3.925 1.805 1.00 97.19 103 TYR A N 1
ATOM 743 C CA . TYR A 1 103 ? 6.692 3.502 0.414 1.00 97.19 103 TYR A CA 1
ATOM 744 C C . TYR A 1 103 ? 6.312 4.647 -0.532 1.00 97.19 103 TYR A C 1
ATOM 746 O O . TYR A 1 103 ? 6.599 4.562 -1.726 1.00 97.19 103 TYR A O 1
ATOM 754 N N . ALA A 1 104 ? 5.726 5.740 -0.031 1.00 95.50 104 ALA A N 1
ATOM 755 C CA . ALA A 1 104 ? 5.458 6.908 -0.865 1.00 95.50 104 ALA A CA 1
ATOM 756 C C . ALA A 1 104 ? 6.753 7.573 -1.355 1.00 95.50 104 ALA A C 1
ATOM 758 O O . ALA A 1 104 ? 6.866 7.939 -2.526 1.00 95.50 104 ALA A O 1
ATOM 759 N N . ASP A 1 105 ? 7.752 7.681 -0.479 1.00 94.69 105 ASP A N 1
ATOM 760 C CA . ASP A 1 105 ? 9.064 8.216 -0.840 1.00 94.69 105 ASP A CA 1
ATOM 761 C C . ASP A 1 105 ? 9.838 7.228 -1.731 1.00 94.69 105 ASP A C 1
ATOM 763 O O . ASP A 1 105 ? 10.524 7.648 -2.667 1.00 94.69 105 ASP A O 1
ATOM 767 N N . GLU A 1 106 ? 9.693 5.918 -1.494 1.00 95.69 106 GLU A N 1
ATOM 768 C CA . GLU A 1 106 ? 10.295 4.880 -2.339 1.00 95.69 106 GLU A CA 1
ATOM 769 C C . GLU A 1 106 ? 9.727 4.868 -3.766 1.00 95.69 106 GLU A C 1
ATOM 771 O O . GLU A 1 106 ? 10.506 4.753 -4.713 1.00 95.69 106 GLU A O 1
ATOM 776 N N . ASP A 1 107 ? 8.412 5.044 -3.941 1.00 95.31 107 ASP A N 1
ATOM 777 C CA . ASP A 1 107 ? 7.753 5.169 -5.254 1.00 95.31 107 ASP A CA 1
ATOM 778 C C . ASP A 1 107 ? 8.311 6.368 -6.033 1.00 95.31 107 ASP A C 1
ATOM 780 O O . ASP A 1 107 ? 8.744 6.242 -7.184 1.00 95.31 107 ASP A O 1
ATOM 784 N N . ILE A 1 108 ? 8.414 7.524 -5.367 1.00 94.19 108 ILE A N 1
ATOM 785 C CA . ILE A 1 108 ? 9.006 8.736 -5.945 1.00 94.19 108 ILE A CA 1
ATOM 786 C C . ILE A 1 108 ? 10.467 8.497 -6.341 1.00 94.19 108 ILE A C 1
ATOM 788 O O . ILE A 1 108 ? 10.886 8.897 -7.432 1.00 94.19 108 ILE A O 1
ATOM 792 N N . ALA A 1 109 ? 11.256 7.865 -5.470 1.00 93.88 109 ALA A N 1
ATOM 793 C CA . ALA A 1 109 ? 12.670 7.607 -5.712 1.00 93.88 109 ALA A CA 1
ATOM 794 C C . ALA A 1 109 ? 12.891 6.620 -6.868 1.00 93.88 109 ALA A C 1
ATOM 796 O O . ALA A 1 109 ? 13.723 6.884 -7.741 1.00 93.88 109 ALA A O 1
ATOM 797 N N . ALA A 1 110 ? 12.131 5.523 -6.912 1.00 93.69 110 ALA A N 1
ATOM 798 C CA . ALA A 1 110 ? 12.213 4.520 -7.969 1.00 93.69 110 ALA A CA 1
ATOM 799 C C . ALA A 1 110 ? 11.873 5.122 -9.335 1.00 93.69 110 ALA A C 1
ATOM 801 O O . ALA A 1 110 ? 12.620 4.941 -10.300 1.00 93.69 110 ALA A O 1
ATOM 802 N N . PHE A 1 111 ? 10.803 5.917 -9.406 1.00 91.94 111 PHE A N 1
ATOM 803 C CA . PHE A 1 111 ? 10.409 6.553 -10.657 1.00 91.94 111 PHE A CA 1
ATOM 804 C C . PHE A 1 111 ? 11.434 7.591 -11.130 1.00 91.94 111 PHE A C 1
ATOM 806 O O . PHE A 1 111 ? 11.810 7.608 -12.304 1.00 91.94 111 PHE A O 1
ATOM 813 N N . LYS A 1 112 ? 11.967 8.416 -10.217 1.00 91.56 112 LYS A N 1
ATOM 814 C CA . LYS A 1 112 ? 13.057 9.358 -10.532 1.00 91.56 112 LYS A CA 1
ATOM 815 C C . LYS A 1 112 ? 14.299 8.636 -11.057 1.00 91.56 112 LYS A C 1
ATOM 817 O O . LYS A 1 112 ? 14.896 9.098 -12.030 1.00 91.56 112 LYS A O 1
ATOM 822 N N . ALA A 1 113 ? 14.674 7.508 -10.452 1.00 91.38 113 ALA A N 1
ATOM 823 C CA . ALA A 1 113 ? 15.809 6.704 -10.899 1.00 91.38 113 ALA A CA 1
ATOM 824 C C . ALA A 1 113 ? 15.590 6.137 -12.311 1.00 91.38 113 ALA A C 1
ATOM 826 O O . ALA A 1 113 ? 16.491 6.220 -13.144 1.00 91.38 113 ALA A O 1
ATOM 827 N N . TYR A 1 114 ? 14.387 5.642 -12.612 1.00 91.81 114 TYR A N 1
ATOM 828 C CA . TYR A 1 114 ? 14.026 5.158 -13.948 1.00 91.81 114 TYR A CA 1
ATOM 829 C C . TYR A 1 114 ? 14.092 6.252 -15.014 1.00 91.81 114 TYR A C 1
ATOM 831 O O . TYR A 1 114 ? 14.693 6.060 -16.072 1.00 91.81 114 TYR A O 1
ATOM 839 N N . LEU A 1 115 ? 13.552 7.434 -14.723 1.00 89.69 115 LEU A N 1
ATOM 840 C CA . LEU A 1 115 ? 13.626 8.574 -15.636 1.00 89.69 115 LEU A CA 1
ATOM 841 C C . LEU A 1 115 ? 15.068 9.031 -15.876 1.00 89.69 115 LEU A C 1
ATOM 843 O O . LEU A 1 115 ? 15.439 9.330 -17.012 1.00 89.69 115 LEU A O 1
ATOM 847 N N . ALA A 1 116 ? 15.886 9.070 -14.821 1.00 89.50 116 ALA A N 1
ATOM 848 C CA . ALA A 1 116 ? 17.301 9.397 -14.936 1.00 89.50 116 ALA A CA 1
ATOM 849 C C . ALA A 1 116 ? 18.044 8.354 -15.784 1.00 89.50 116 ALA A C 1
ATOM 851 O O . ALA A 1 116 ? 18.773 8.729 -16.699 1.00 89.50 116 ALA A O 1
ATOM 852 N N . ALA A 1 117 ? 17.811 7.060 -15.552 1.00 89.50 117 ALA A N 1
ATOM 853 C CA . ALA A 1 117 ? 18.420 5.994 -16.343 1.00 89.50 117 ALA A CA 1
ATOM 854 C C . ALA A 1 117 ? 18.043 6.099 -17.830 1.00 89.50 117 ALA A C 1
ATOM 856 O O . ALA A 1 117 ? 18.922 6.035 -18.684 1.00 89.50 117 ALA A O 1
ATOM 857 N N . LYS A 1 118 ? 16.769 6.378 -18.150 1.00 87.56 118 LYS A N 1
ATOM 858 C CA . LYS A 1 118 ? 16.337 6.613 -19.538 1.00 87.56 118 LYS A CA 1
ATOM 859 C C . LYS A 1 118 ? 16.983 7.834 -20.185 1.00 87.56 118 LYS A C 1
ATOM 861 O O . LYS A 1 118 ? 17.251 7.818 -21.381 1.00 87.56 118 LYS A O 1
ATOM 866 N N . LYS A 1 119 ? 17.209 8.905 -19.423 1.00 87.56 119 LYS A N 1
ATOM 867 C CA . LYS A 1 119 ? 17.832 10.135 -19.935 1.00 87.56 119 LYS A CA 1
ATOM 868 C C . LYS A 1 119 ? 19.319 9.949 -20.250 1.00 87.56 119 LYS A C 1
ATOM 870 O O . LYS A 1 119 ? 19.827 10.598 -21.156 1.00 87.56 119 LYS A O 1
ATOM 875 N N . HIS A 1 120 ? 19.997 9.091 -19.497 1.00 85.00 120 HIS A N 1
ATOM 876 C CA . HIS A 1 120 ? 21.436 8.847 -19.586 1.00 85.00 120 HIS A CA 1
ATOM 877 C C . HIS A 1 120 ? 21.755 7.508 -20.275 1.00 85.00 120 HIS A C 1
ATOM 879 O O . HIS A 1 120 ? 22.760 6.874 -19.962 1.00 85.00 120 HIS A O 1
ATOM 885 N N . ALA A 1 121 ? 20.895 7.082 -21.208 1.00 81.44 121 ALA A N 1
ATOM 886 C CA . ALA A 1 121 ? 21.001 5.795 -21.896 1.00 81.44 121 ALA A CA 1
ATOM 887 C C . ALA A 1 121 ? 22.265 5.653 -22.775 1.00 81.44 121 ALA A C 1
ATOM 889 O O . ALA A 1 121 ? 22.679 4.538 -23.064 1.00 81.44 121 ALA A O 1
ATOM 890 N N . ASP A 1 122 ? 22.905 6.765 -23.150 1.00 82.69 122 ASP A N 1
ATOM 891 C CA . ASP A 1 122 ? 24.087 6.782 -24.029 1.00 82.69 122 ASP A CA 1
ATOM 892 C C . ASP A 1 122 ? 25.432 6.754 -23.264 1.00 82.69 122 ASP A C 1
ATOM 894 O O . ASP A 1 122 ? 26.506 6.841 -23.859 1.00 82.69 122 ASP A O 1
ATOM 898 N N . GLU A 1 123 ? 25.402 6.689 -21.931 1.00 84.06 123 GLU A N 1
ATOM 899 C CA . GLU A 1 123 ? 26.598 6.700 -21.079 1.00 84.06 123 GLU A CA 1
ATOM 900 C C . GLU A 1 123 ? 27.111 5.285 -20.751 1.00 84.06 123 GLU A C 1
ATOM 902 O O . GLU A 1 123 ? 26.378 4.299 -20.787 1.00 84.06 123 GLU A O 1
ATOM 907 N N . ASN A 1 124 ? 28.373 5.174 -20.319 1.00 75.88 124 ASN A N 1
ATOM 908 C CA . ASN A 1 124 ? 28.913 3.906 -19.812 1.00 75.88 124 ASN A CA 1
ATOM 909 C C . ASN A 1 124 ? 28.060 3.359 -18.643 1.00 75.88 124 ASN A C 1
ATOM 911 O O . ASN A 1 124 ? 27.553 4.120 -17.815 1.00 75.88 124 ASN A O 1
ATOM 915 N N . ASP A 1 125 ? 27.894 2.032 -18.585 1.00 81.06 125 ASP A N 1
ATOM 916 C CA . ASP A 1 125 ? 27.010 1.321 -17.640 1.00 81.06 125 ASP A CA 1
ATOM 917 C C . ASP A 1 125 ? 25.523 1.760 -17.675 1.00 81.06 125 ASP A C 1
ATOM 919 O O . ASP A 1 125 ? 24.784 1.519 -16.714 1.00 81.06 125 ASP A O 1
ATOM 923 N N . ALA A 1 126 ? 25.055 2.404 -18.752 1.00 84.31 126 ALA A N 1
ATOM 924 C CA . ALA A 1 126 ? 23.647 2.775 -18.922 1.00 84.31 126 ALA A CA 1
ATOM 925 C C . ALA A 1 126 ? 22.697 1.573 -18.816 1.00 84.31 126 ALA A C 1
ATOM 927 O O . ALA A 1 126 ? 21.738 1.644 -18.049 1.00 84.31 126 ALA A O 1
ATOM 928 N N . ASP A 1 127 ? 23.017 0.460 -19.482 1.00 84.88 127 ASP A N 1
ATOM 929 C CA . ASP A 1 127 ? 22.183 -0.751 -19.488 1.00 84.88 127 ASP A CA 1
ATOM 930 C C . ASP A 1 127 ? 21.935 -1.269 -18.066 1.00 84.88 127 ASP A C 1
ATOM 932 O O . ASP A 1 127 ? 20.797 -1.379 -17.623 1.00 84.88 127 ASP A O 1
ATOM 936 N N . LYS A 1 128 ? 22.998 -1.436 -17.265 1.00 88.56 128 LYS A N 1
ATOM 937 C CA . LYS A 1 128 ? 22.873 -1.902 -15.870 1.00 88.56 128 LYS A CA 1
ATOM 938 C C . LYS A 1 128 ? 22.071 -0.943 -14.989 1.00 88.56 128 LYS A C 1
ATOM 940 O O . LYS A 1 128 ? 21.424 -1.381 -14.037 1.00 88.56 128 LYS A O 1
ATOM 945 N N . ARG A 1 129 ? 22.172 0.372 -15.224 1.00 90.25 129 ARG A N 1
ATOM 946 C CA . ARG A 1 129 ? 21.392 1.377 -14.480 1.00 90.25 129 ARG A CA 1
ATOM 947 C C . ARG A 1 129 ? 19.920 1.301 -14.858 1.00 90.25 129 ARG A C 1
ATOM 949 O O . ARG A 1 129 ? 19.077 1.38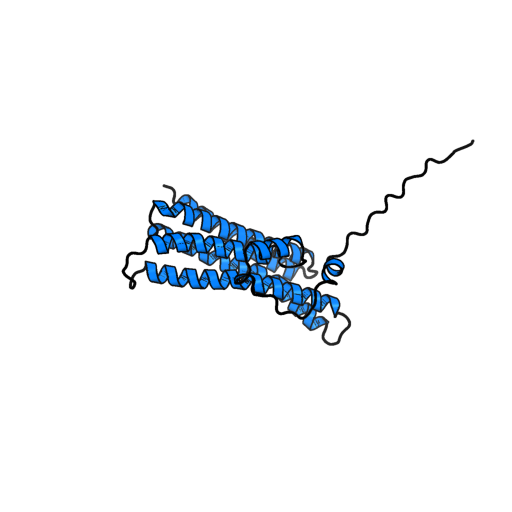9 -13.968 1.00 90.25 129 ARG A O 1
ATOM 956 N N . LEU A 1 130 ? 19.630 1.135 -16.145 1.00 90.62 130 LEU A N 1
ATOM 957 C CA . LEU A 1 130 ? 18.275 0.995 -16.651 1.00 90.62 130 LEU A CA 1
ATOM 958 C C . LEU A 1 130 ? 17.631 -0.294 -16.144 1.00 90.62 130 LEU A C 1
ATOM 960 O O . LEU A 1 130 ? 16.548 -0.206 -15.577 1.00 90.62 130 LEU A O 1
ATOM 964 N N . ASP A 1 131 ? 18.321 -1.431 -16.228 1.00 90.38 131 ASP A N 1
ATOM 965 C CA . ASP A 1 131 ? 17.824 -2.729 -15.753 1.00 90.38 131 ASP A CA 1
ATOM 966 C C . ASP A 1 131 ? 17.437 -2.673 -14.272 1.00 90.38 131 ASP A C 1
ATOM 968 O O . ASP A 1 131 ? 16.321 -3.023 -13.894 1.00 90.38 131 ASP A O 1
ATOM 972 N N . ARG A 1 132 ? 18.322 -2.132 -13.422 1.00 92.31 132 ARG A N 1
ATOM 973 C CA . ARG A 1 132 ? 18.039 -1.949 -11.987 1.00 92.31 132 ARG A CA 1
ATOM 974 C C . ARG A 1 132 ? 16.865 -1.012 -11.737 1.00 92.31 132 ARG A C 1
ATOM 976 O O . ARG A 1 132 ? 16.107 -1.207 -10.789 1.00 92.31 132 ARG A O 1
ATOM 983 N N . ALA A 1 133 ? 16.739 0.043 -12.536 1.00 93.44 133 ALA A N 1
ATOM 984 C CA . ALA A 1 133 ? 15.646 0.983 -12.377 1.00 93.44 133 ALA A CA 1
ATOM 985 C C . ALA A 1 133 ? 14.309 0.373 -12.823 1.00 93.44 133 ALA A C 1
ATOM 987 O O . ALA A 1 133 ? 13.317 0.578 -12.131 1.00 93.44 133 ALA A O 1
ATOM 988 N N . VAL A 1 134 ? 14.298 -0.408 -13.911 1.00 92.31 134 VAL A N 1
ATOM 989 C CA . VAL A 1 134 ? 13.141 -1.186 -14.386 1.00 92.31 134 VAL A CA 1
ATOM 990 C C . VAL A 1 134 ? 12.717 -2.211 -13.335 1.00 92.31 134 VAL A C 1
ATOM 992 O O . VAL A 1 134 ? 11.550 -2.247 -12.947 1.00 92.31 134 VAL A O 1
ATOM 995 N N . GLU A 1 135 ? 13.667 -2.972 -12.791 1.00 92.50 135 GLU A N 1
ATOM 996 C CA . GLU A 1 135 ? 13.404 -3.902 -11.694 1.00 92.50 135 GLU A CA 1
ATOM 997 C C . GLU A 1 135 ? 12.763 -3.167 -10.509 1.00 92.50 135 GLU A C 1
ATOM 999 O O . GLU A 1 135 ? 11.721 -3.580 -9.995 1.00 92.50 135 GLU A O 1
ATOM 1004 N N . ARG A 1 136 ? 13.326 -2.024 -10.097 1.00 95.38 136 ARG A N 1
ATOM 1005 C CA . ARG A 1 136 ? 12.828 -1.303 -8.924 1.00 95.38 136 ARG A CA 1
ATOM 1006 C C . ARG A 1 136 ? 11.434 -0.711 -9.128 1.00 95.38 136 ARG A C 1
ATOM 1008 O O . ARG A 1 136 ? 10.621 -0.824 -8.211 1.00 95.38 136 ARG A O 1
ATOM 1015 N N . ILE A 1 137 ? 11.129 -0.122 -10.290 1.00 94.00 137 ILE A N 1
ATOM 1016 C CA . ILE A 1 137 ? 9.773 0.395 -10.562 1.00 94.00 137 ILE A CA 1
ATOM 1017 C C . ILE A 1 137 ? 8.728 -0.725 -10.611 1.00 94.00 137 ILE A C 1
ATOM 1019 O O . ILE A 1 137 ? 7.564 -0.459 -10.326 1.00 94.00 137 ILE A O 1
ATOM 1023 N N . ASN A 1 138 ? 9.128 -1.966 -10.915 1.00 93.62 138 ASN A N 1
ATOM 1024 C CA . ASN A 1 138 ? 8.254 -3.141 -10.872 1.00 93.62 138 ASN A CA 1
ATOM 1025 C C . ASN A 1 138 ? 8.075 -3.686 -9.449 1.00 93.62 138 ASN A C 1
ATOM 1027 O O . ASN A 1 138 ? 6.968 -4.082 -9.082 1.00 93.62 138 ASN A O 1
ATOM 1031 N N . GLN A 1 139 ? 9.134 -3.687 -8.635 1.00 95.62 139 GLN A N 1
ATOM 1032 C CA . GLN A 1 139 ? 9.091 -4.256 -7.285 1.00 95.62 139 GLN A CA 1
ATOM 1033 C C . GLN A 1 139 ? 8.426 -3.344 -6.248 1.00 95.62 139 GLN A C 1
ATOM 1035 O O . GLN A 1 139 ? 7.645 -3.847 -5.441 1.00 95.62 139 GLN A O 1
ATOM 1040 N N . VAL A 1 140 ? 8.665 -2.020 -6.270 1.00 97.12 140 VAL A N 1
ATOM 1041 C CA . VAL A 1 140 ? 8.087 -1.090 -5.268 1.00 97.12 140 VAL A CA 1
ATOM 1042 C C . VAL A 1 140 ? 6.565 -1.237 -5.144 1.00 97.12 140 VAL A C 1
ATOM 1044 O O . VAL A 1 140 ? 6.074 -1.379 -4.020 1.00 97.12 140 VAL A O 1
ATOM 1047 N N . PRO A 1 141 ? 5.785 -1.253 -6.242 1.00 97.44 141 PRO A N 1
ATOM 1048 C CA . PRO A 1 141 ? 4.338 -1.393 -6.143 1.00 97.44 141 PRO A CA 1
ATOM 1049 C C . PRO A 1 141 ? 3.891 -2.724 -5.528 1.00 97.44 141 PRO A C 1
ATOM 1051 O O . PRO A 1 141 ? 2.942 -2.759 -4.746 1.00 97.44 141 PRO A O 1
ATOM 1054 N N . LEU A 1 142 ? 4.585 -3.821 -5.847 1.00 98.31 142 LEU A N 1
ATOM 1055 C CA . LEU A 1 142 ? 4.282 -5.156 -5.328 1.00 98.31 142 LEU A CA 1
ATOM 1056 C C . LEU A 1 142 ? 4.635 -5.289 -3.844 1.00 98.31 142 LEU A C 1
ATOM 1058 O O . LEU A 1 142 ? 3.886 -5.899 -3.082 1.00 98.31 142 LEU A O 1
ATOM 1062 N N . GLU A 1 143 ? 5.758 -4.711 -3.423 1.00 98.31 143 GLU A N 1
ATOM 1063 C CA . GLU A 1 143 ? 6.156 -4.619 -2.017 1.00 98.31 143 GLU A CA 1
ATOM 1064 C C . GLU A 1 143 ? 5.162 -3.778 -1.215 1.00 98.31 143 GLU A C 1
ATOM 1066 O O . GLU A 1 143 ? 4.701 -4.219 -0.163 1.00 98.31 143 GLU A O 1
ATOM 1071 N N . THR A 1 144 ? 4.751 -2.630 -1.759 1.00 98.44 144 THR A N 1
ATOM 1072 C CA . THR A 1 144 ? 3.739 -1.758 -1.146 1.00 98.44 144 THR A CA 1
ATOM 1073 C C . THR A 1 144 ? 2.405 -2.492 -1.001 1.00 98.44 144 THR A C 1
ATOM 1075 O O . THR A 1 144 ? 1.823 -2.522 0.080 1.00 98.44 144 THR A O 1
ATOM 1078 N N . ALA A 1 145 ? 1.932 -3.152 -2.065 1.00 98.56 145 ALA A N 1
ATOM 1079 C CA . ALA A 1 145 ? 0.700 -3.937 -2.037 1.00 98.56 145 ALA A CA 1
ATOM 1080 C C . ALA A 1 145 ? 0.770 -5.092 -1.028 1.00 98.56 145 ALA A C 1
ATOM 1082 O O . ALA A 1 145 ? -0.194 -5.327 -0.302 1.00 98.56 145 ALA A O 1
ATOM 1083 N N . ARG A 1 146 ? 1.909 -5.788 -0.929 1.00 98.50 146 ARG A N 1
ATOM 1084 C CA . ARG A 1 146 ? 2.119 -6.831 0.085 1.00 98.50 146 ARG A CA 1
ATOM 1085 C C . ARG A 1 146 ? 2.080 -6.252 1.498 1.00 98.50 146 ARG A C 1
ATOM 1087 O O . ARG A 1 146 ? 1.406 -6.819 2.351 1.00 98.50 146 ARG A O 1
ATOM 1094 N N . CYS A 1 147 ? 2.733 -5.113 1.728 1.00 98.19 147 CYS A N 1
ATOM 1095 C CA . CYS A 1 147 ? 2.696 -4.418 3.014 1.00 98.19 147 CYS A CA 1
ATOM 1096 C C . CYS A 1 147 ? 1.265 -4.010 3.394 1.00 98.19 147 CYS A C 1
ATOM 1098 O O . CYS A 1 147 ? 0.894 -4.123 4.554 1.00 98.19 147 CYS A O 1
ATOM 1100 N N . CYS A 1 148 ? 0.423 -3.629 2.428 1.00 98.56 148 CYS A N 1
ATOM 1101 C CA . CYS A 1 148 ? -0.987 -3.309 2.664 1.00 98.56 148 CYS A CA 1
ATOM 1102 C C . CYS A 1 148 ? -1.863 -4.510 3.084 1.00 98.56 148 CYS A C 1
ATOM 1104 O O . CYS A 1 148 ? -2.951 -4.286 3.619 1.00 98.56 148 CYS A O 1
ATOM 1106 N N . LEU A 1 149 ? -1.429 -5.764 2.897 1.00 98.56 149 LEU A N 1
ATOM 1107 C CA . LEU A 1 149 ? -2.173 -6.932 3.398 1.00 98.56 149 LEU A CA 1
ATOM 1108 C C . LEU A 1 149 ? -2.135 -7.016 4.930 1.00 98.56 149 LEU A C 1
ATOM 1110 O O . LEU A 1 149 ? -3.159 -7.295 5.556 1.00 98.56 149 LEU A O 1
ATOM 1114 N N . GLU A 1 150 ? -0.992 -6.698 5.543 1.00 97.75 150 GLU A N 1
ATOM 1115 C CA . GLU A 1 150 ? -0.818 -6.768 6.998 1.00 97.75 150 GLU A CA 1
ATOM 1116 C C . GLU A 1 150 ? -1.799 -5.858 7.766 1.00 97.75 150 GLU A C 1
ATOM 1118 O O . GLU A 1 150 ? -2.438 -6.344 8.698 1.00 97.75 150 GLU A O 1
ATOM 1123 N N . PRO A 1 151 ? -2.027 -4.580 7.395 1.00 97.69 151 PRO A N 1
ATOM 1124 C CA . PRO A 1 151 ? -3.062 -3.750 8.001 1.00 97.69 151 PRO A CA 1
ATOM 1125 C C . PRO A 1 151 ? -4.483 -4.313 7.866 1.00 97.69 151 PRO A C 1
ATOM 1127 O O . PRO A 1 151 ? -5.297 -4.093 8.766 1.00 97.69 151 PRO A O 1
ATOM 1130 N N . LEU A 1 152 ? -4.816 -5.022 6.779 1.00 98.06 152 LEU A N 1
ATOM 1131 C CA . LEU A 1 152 ? -6.142 -5.635 6.613 1.00 98.06 152 LEU A CA 1
ATOM 1132 C C . LEU A 1 152 ? -6.337 -6.782 7.613 1.00 98.06 152 LEU A C 1
ATOM 1134 O O . LEU A 1 152 ? -7.332 -6.797 8.341 1.00 98.06 152 LEU A O 1
ATOM 1138 N N . GLU A 1 153 ? -5.359 -7.685 7.709 1.00 96.44 153 GLU A N 1
ATOM 1139 C CA . GLU A 1 153 ? -5.343 -8.771 8.700 1.00 96.44 153 GLU A CA 1
ATOM 1140 C C . GLU A 1 153 ? -5.318 -8.233 10.134 1.00 96.44 153 GLU A C 1
ATOM 1142 O O . GLU A 1 153 ? -6.060 -8.688 11.006 1.00 96.44 153 GLU A O 1
ATOM 1147 N N . TYR A 1 154 ? -4.487 -7.222 10.375 1.00 96.00 154 TYR A N 1
ATOM 1148 C CA . TYR A 1 154 ? -4.376 -6.539 11.655 1.00 96.00 154 TYR A CA 1
ATOM 1149 C C . TYR A 1 154 ? -5.715 -5.941 12.086 1.00 96.00 154 TYR A C 1
ATOM 1151 O O . TYR A 1 154 ? -6.128 -6.100 13.236 1.00 96.00 154 TYR A O 1
ATOM 1159 N N . THR A 1 155 ? -6.419 -5.268 11.172 1.00 96.31 155 THR A N 1
ATOM 1160 C CA . THR A 1 155 ? -7.690 -4.614 11.497 1.00 96.31 155 THR A CA 1
ATOM 1161 C C . THR A 1 155 ? -8.750 -5.634 11.890 1.00 96.31 155 THR A C 1
ATOM 1163 O O . THR A 1 155 ? -9.536 -5.380 12.802 1.00 96.31 155 THR A O 1
ATOM 1166 N N . GLU A 1 156 ? -8.760 -6.801 11.249 1.00 93.31 156 GLU A N 1
ATOM 1167 C CA . GLU A 1 156 ? -9.629 -7.904 11.645 1.00 93.31 156 GLU A CA 1
ATOM 1168 C C . GLU A 1 156 ? -9.320 -8.387 13.070 1.00 93.31 156 GLU A C 1
ATOM 1170 O O . GLU A 1 156 ? -10.229 -8.477 13.897 1.00 93.31 156 GLU A O 1
ATOM 1175 N N . GLN A 1 157 ? -8.044 -8.626 13.386 1.00 91.62 157 GLN A N 1
ATOM 1176 C CA . GLN A 1 157 ? -7.613 -9.084 14.714 1.00 91.62 157 GLN A CA 1
ATOM 1177 C C . GLN A 1 157 ? -7.916 -8.065 15.821 1.00 91.62 157 GLN A C 1
ATOM 1179 O O . GLN A 1 157 ? -8.266 -8.451 16.939 1.00 91.62 157 GLN A O 1
ATOM 1184 N N . ALA A 1 158 ? -7.777 -6.775 15.507 1.00 93.12 158 ALA A N 1
ATOM 1185 C CA . ALA A 1 158 ? -7.984 -5.664 16.426 1.00 93.12 158 ALA A CA 1
ATOM 1186 C C . ALA A 1 158 ? -9.461 -5.283 16.608 1.00 93.12 158 ALA A C 1
ATOM 1188 O O . ALA A 1 158 ? -9.799 -4.628 17.592 1.00 93.12 158 ALA A O 1
ATOM 1189 N N . MET A 1 159 ? -10.356 -5.670 15.690 1.00 93.19 159 MET A N 1
ATOM 1190 C CA . MET A 1 159 ? -11.752 -5.210 15.681 1.00 93.19 159 MET A CA 1
ATOM 1191 C C . MET A 1 159 ? -12.481 -5.491 17.005 1.00 93.19 159 MET A C 1
ATOM 1193 O O . MET A 1 159 ? -13.245 -4.650 17.482 1.00 93.19 159 MET A O 1
ATOM 1197 N N . GLY A 1 160 ? -12.224 -6.655 17.611 1.00 91.50 160 GLY A N 1
ATOM 1198 C CA . GLY A 1 160 ? -12.808 -7.052 18.897 1.00 91.50 160 GLY A CA 1
ATOM 1199 C C . GLY A 1 160 ? -12.267 -6.272 20.099 1.00 91.50 160 GLY A C 1
ATOM 1200 O O . GLY A 1 160 ? -12.946 -6.177 21.118 1.00 91.50 160 GLY A O 1
ATOM 1201 N N . ASP A 1 161 ? -11.078 -5.680 19.975 1.00 91.19 161 ASP A N 1
ATOM 1202 C CA . ASP A 1 161 ? -10.462 -4.841 21.005 1.00 91.19 161 ASP A CA 1
ATOM 1203 C C . ASP A 1 161 ? -10.842 -3.355 20.851 1.00 91.19 161 ASP A C 1
ATOM 1205 O O . ASP A 1 161 ? -10.477 -2.548 21.700 1.00 91.19 161 ASP A O 1
ATOM 1209 N N . ILE A 1 162 ? -11.567 -2.968 19.791 1.00 92.88 162 ILE A N 1
ATOM 1210 C CA . ILE A 1 162 ? -12.023 -1.591 19.546 1.00 92.88 162 ILE A CA 1
ATOM 1211 C C . ILE A 1 162 ? -13.456 -1.415 20.064 1.00 92.88 162 ILE A C 1
ATOM 1213 O O . ILE A 1 162 ? -14.357 -2.186 19.724 1.00 92.88 162 ILE A O 1
ATOM 1217 N N . LYS A 1 163 ? -13.699 -0.348 20.843 1.00 92.62 163 LYS A N 1
ATOM 1218 C CA . LYS A 1 163 ? -15.039 0.013 21.341 1.00 92.62 163 LYS A CA 1
ATOM 1219 C C . LYS A 1 163 ? -16.049 0.070 20.185 1.00 92.62 163 LYS A C 1
ATOM 1221 O O . LYS A 1 163 ? -15.747 0.703 19.172 1.00 92.62 163 LYS A O 1
ATOM 1226 N N . PRO A 1 164 ? -17.280 -0.452 20.350 1.00 93.44 164 PRO A N 1
ATOM 1227 C CA . PRO A 1 164 ? -18.284 -0.479 19.281 1.00 93.44 164 PRO A CA 1
ATOM 1228 C C . PRO A 1 164 ? -18.516 0.871 18.586 1.00 93.44 164 PRO A C 1
ATOM 1230 O O . PRO A 1 164 ? -18.601 0.932 17.363 1.00 93.44 164 PRO A O 1
ATOM 1233 N N . ALA A 1 165 ? -18.530 1.969 19.352 1.00 93.44 165 ALA A N 1
ATOM 1234 C CA . ALA A 1 165 ? -18.713 3.328 18.833 1.00 93.44 165 ALA A CA 1
ATOM 1235 C C . ALA A 1 165 ? -17.575 3.826 17.913 1.00 93.44 165 ALA A C 1
ATOM 1237 O O . ALA A 1 165 ? -17.742 4.835 17.239 1.00 93.44 165 ALA A O 1
ATOM 1238 N N . LEU A 1 166 ? -16.429 3.139 17.885 1.00 94.56 166 LEU A N 1
ATOM 1239 C CA . LEU A 1 166 ? -15.247 3.483 17.086 1.00 94.56 166 LEU A CA 1
ATOM 1240 C C . LEU A 1 166 ? -14.974 2.479 15.956 1.00 94.56 166 LEU A C 1
ATOM 1242 O O . LEU A 1 166 ? -14.086 2.697 15.135 1.00 94.56 166 LEU A O 1
ATOM 1246 N N . GLN A 1 167 ? -15.741 1.388 15.864 1.00 95.19 167 GLN A N 1
ATOM 1247 C CA . GLN A 1 167 ? -15.553 0.379 14.816 1.00 95.19 167 GLN A CA 1
ATOM 1248 C C . GLN A 1 167 ? -15.860 0.914 13.407 1.00 95.19 167 GLN A C 1
ATOM 1250 O O . GLN A 1 167 ? -15.398 0.345 12.418 1.00 95.19 167 GLN A O 1
ATOM 1255 N N . SER A 1 168 ? -16.624 2.006 13.281 1.00 95.25 168 SER A N 1
ATOM 1256 C CA . SER A 1 168 ? -16.822 2.685 11.994 1.00 95.25 168 SER A CA 1
ATOM 1257 C C . SER A 1 168 ? -15.512 3.227 11.424 1.00 95.25 168 SER A C 1
ATOM 1259 O O . SER A 1 168 ? -15.271 3.044 10.232 1.00 95.25 168 SER A O 1
ATOM 1261 N N . ASP A 1 169 ? -14.660 3.820 12.268 1.00 96.12 169 ASP A N 1
ATOM 1262 C CA . ASP A 1 169 ? -13.356 4.356 11.863 1.00 96.12 169 ASP A CA 1
ATOM 1263 C C . ASP A 1 169 ? -12.440 3.218 11.402 1.00 96.12 169 ASP A C 1
ATOM 1265 O O . ASP A 1 169 ? -11.841 3.307 10.334 1.00 96.12 169 ASP A O 1
ATOM 1269 N N . ALA A 1 170 ? -12.410 2.102 12.139 1.00 96.50 170 ALA A N 1
ATOM 1270 C CA . ALA A 1 170 ? -11.619 0.929 11.766 1.00 96.50 170 ALA A CA 1
ATOM 1271 C C . ALA A 1 170 ? -12.059 0.324 10.420 1.00 96.50 170 ALA A C 1
ATOM 1273 O O . ALA A 1 170 ? -11.232 0.007 9.568 1.00 96.50 170 ALA A O 1
ATOM 1274 N N . ARG A 1 171 ? -13.373 0.211 10.182 1.00 96.94 171 ARG A N 1
ATOM 1275 C CA . ARG A 1 171 ? -13.915 -0.293 8.906 1.00 96.94 171 ARG A CA 1
ATOM 1276 C C . ARG A 1 171 ? -13.648 0.656 7.739 1.00 96.94 171 ARG A C 1
ATOM 1278 O O . ARG A 1 171 ? -13.370 0.192 6.635 1.00 96.94 171 ARG A O 1
ATOM 1285 N N . ALA A 1 172 ? -13.763 1.966 7.958 1.00 97.88 172 ALA A N 1
ATOM 1286 C CA . ALA A 1 172 ? -13.408 2.963 6.951 1.00 97.88 172 ALA A CA 1
ATOM 1287 C C . ALA A 1 172 ? -11.907 2.903 6.629 1.00 97.88 172 ALA A C 1
ATOM 1289 O O . ALA A 1 172 ? -11.539 2.891 5.457 1.00 97.88 172 ALA A O 1
ATOM 1290 N N . GLY A 1 173 ? -11.070 2.761 7.659 1.00 98.31 173 GLY A N 1
ATOM 1291 C CA . GLY A 1 173 ? -9.631 2.573 7.535 1.00 98.31 173 GLY A CA 1
ATOM 1292 C C . GLY A 1 173 ? -9.253 1.353 6.699 1.00 98.31 173 GLY A C 1
ATOM 1293 O O . GLY A 1 173 ? -8.515 1.489 5.729 1.00 98.31 173 GLY A O 1
ATOM 1294 N N . ALA A 1 174 ? -9.835 0.185 6.989 1.00 98.31 174 ALA A N 1
ATOM 1295 C CA . ALA A 1 174 ? -9.603 -1.034 6.208 1.00 98.31 174 ALA A CA 1
ATOM 1296 C C . ALA A 1 174 ? -9.975 -0.877 4.723 1.00 98.31 174 ALA A C 1
ATOM 1298 O O . ALA A 1 174 ? -9.242 -1.331 3.849 1.00 98.31 174 ALA A O 1
ATOM 1299 N N . ARG A 1 175 ? -11.086 -0.194 4.414 1.00 98.62 175 ARG A N 1
ATOM 1300 C CA . ARG A 1 175 ? -11.449 0.109 3.019 1.00 98.62 175 ARG A CA 1
ATOM 1301 C C . ARG A 1 175 ? -10.431 1.018 2.343 1.00 98.62 175 ARG A C 1
ATOM 1303 O O . ARG A 1 175 ? -10.163 0.837 1.162 1.00 98.62 175 ARG A O 1
ATOM 1310 N N . LEU A 1 176 ? -9.879 1.985 3.071 1.00 98.62 176 LEU A N 1
ATOM 1311 C CA . LEU A 1 176 ? -8.887 2.900 2.520 1.00 98.62 176 LEU A CA 1
ATOM 1312 C C . LEU A 1 176 ? -7.536 2.204 2.284 1.00 98.62 176 LEU A C 1
ATOM 1314 O O . LEU A 1 176 ? -6.931 2.422 1.240 1.00 98.62 176 LEU A O 1
ATOM 1318 N N . VAL A 1 177 ? -7.116 1.303 3.179 1.00 98.75 177 VAL A N 1
ATOM 1319 C CA . VAL A 1 177 ? -5.962 0.411 2.950 1.00 98.75 177 VAL A CA 1
ATOM 1320 C C . VAL A 1 177 ? -6.169 -0.434 1.698 1.00 98.75 177 VAL A C 1
ATOM 1322 O O . VAL A 1 177 ? -5.297 -0.479 0.834 1.00 98.75 177 VAL A O 1
ATOM 1325 N N . HIS A 1 178 ? -7.329 -1.083 1.576 1.00 98.81 178 HIS A N 1
ATOM 1326 C CA . HIS A 1 178 ? -7.668 -1.895 0.405 1.00 98.81 178 HIS A CA 1
ATOM 1327 C C . HIS A 1 178 ? -7.661 -1.075 -0.893 1.00 98.81 178 HIS A C 1
ATOM 1329 O O . HIS A 1 178 ? -7.116 -1.521 -1.905 1.00 98.81 178 HIS A O 1
ATOM 1335 N N . ALA A 1 179 ? -8.203 0.144 -0.856 1.00 98.69 179 ALA A N 1
ATOM 1336 C CA . ALA A 1 179 ? -8.152 1.063 -1.986 1.00 98.69 179 ALA A CA 1
ATOM 1337 C C . ALA A 1 179 ? -6.704 1.442 -2.335 1.00 98.69 179 ALA A C 1
ATOM 1339 O O . ALA A 1 179 ? -6.346 1.390 -3.506 1.00 98.69 179 ALA A O 1
ATOM 1340 N N . GLY A 1 180 ? -5.859 1.744 -1.343 1.00 98.56 180 GLY A N 1
ATOM 1341 C CA . GLY A 1 180 ? -4.430 2.005 -1.545 1.00 98.56 180 GLY A CA 1
ATOM 1342 C C . GLY A 1 180 ? -3.703 0.818 -2.184 1.00 98.56 180 GLY A C 1
ATOM 1343 O O . GLY A 1 180 ? -3.014 0.981 -3.186 1.00 98.56 180 GLY A O 1
ATOM 1344 N N . LEU A 1 181 ? -3.930 -0.403 -1.697 1.00 98.69 181 LEU A N 1
ATOM 1345 C CA . LEU A 1 181 ? -3.411 -1.622 -2.327 1.00 98.69 181 LEU A CA 1
ATOM 1346 C C . LEU A 1 181 ? -3.856 -1.732 -3.791 1.00 98.69 181 LEU A C 1
ATOM 1348 O O . LEU A 1 181 ? -3.038 -1.934 -4.684 1.00 98.69 181 LEU A O 1
ATOM 1352 N N . SER A 1 182 ? -5.150 -1.563 -4.053 1.00 98.62 182 SER A N 1
ATOM 1353 C CA . SER A 1 182 ? -5.695 -1.679 -5.410 1.00 98.62 182 SER A CA 1
ATOM 1354 C C . SER A 1 182 ? -5.127 -0.599 -6.339 1.00 98.62 182 SER A C 1
ATOM 1356 O O . SER A 1 182 ? -4.824 -0.871 -7.497 1.00 98.62 182 SER A O 1
ATOM 1358 N N . MET A 1 183 ? -4.938 0.621 -5.826 1.00 97.88 183 MET A N 1
ATOM 1359 C CA . MET A 1 183 ? -4.351 1.740 -6.562 1.00 97.88 183 MET A CA 1
ATOM 1360 C C . MET A 1 183 ? -2.883 1.496 -6.903 1.00 97.88 183 MET A C 1
ATOM 1362 O O . MET A 1 183 ? -2.490 1.735 -8.040 1.00 97.88 183 MET A O 1
ATOM 1366 N N . VAL A 1 184 ? -2.070 1.006 -5.961 1.00 97.44 184 VAL A N 1
ATOM 1367 C CA . VAL A 1 184 ? -0.645 0.782 -6.237 1.00 97.44 184 VAL A CA 1
ATOM 1368 C C . VAL A 1 184 ? -0.443 -0.330 -7.273 1.00 97.44 184 VAL A C 1
ATOM 1370 O O . VAL A 1 184 ? 0.468 -0.250 -8.092 1.00 97.44 184 VAL A O 1
ATOM 1373 N N . LEU A 1 185 ? -1.341 -1.320 -7.335 1.00 97.88 185 LEU A N 1
ATOM 1374 C CA . LEU A 1 185 ? -1.307 -2.363 -8.365 1.00 97.88 185 LEU A CA 1
ATOM 1375 C C . LEU A 1 185 ? -1.577 -1.841 -9.790 1.00 97.88 185 LEU A C 1
ATOM 1377 O O . LEU A 1 185 ? -1.157 -2.488 -10.746 1.00 97.88 185 LEU A O 1
ATOM 1381 N N . ILE A 1 186 ? -2.170 -0.652 -9.958 1.00 95.62 186 ILE A N 1
ATOM 1382 C CA . ILE A 1 186 ? -2.312 -0.002 -11.277 1.00 95.62 186 ILE A CA 1
ATOM 1383 C C . ILE A 1 186 ? -0.934 0.359 -11.862 1.00 95.62 186 ILE A C 1
ATOM 1385 O O . ILE A 1 186 ? -0.745 0.308 -13.081 1.00 95.62 186 ILE A O 1
ATOM 1389 N N . ASN A 1 187 ? 0.058 0.667 -11.013 1.00 91.75 187 ASN A N 1
ATOM 1390 C CA . ASN A 1 187 ? 1.436 0.867 -11.472 1.00 91.75 187 ASN A CA 1
ATOM 1391 C C . ASN A 1 187 ? 2.020 -0.430 -12.046 1.00 91.75 187 ASN A C 1
ATOM 1393 O O . ASN A 1 187 ? 2.715 -0.386 -13.056 1.00 91.75 187 ASN A O 1
ATOM 1397 N N . VAL A 1 188 ? 1.708 -1.583 -11.441 1.00 94.44 188 VAL A N 1
ATOM 1398 C CA . VAL A 1 188 ? 2.151 -2.890 -11.953 1.00 94.44 188 VAL A CA 1
ATOM 1399 C C . VAL A 1 188 ? 1.548 -3.151 -13.329 1.00 94.44 188 VAL A C 1
ATOM 1401 O O . VAL A 1 188 ? 2.281 -3.505 -14.246 1.00 94.44 188 VAL A O 1
ATOM 1404 N N . ASP A 1 189 ? 0.243 -2.906 -13.488 1.00 93.56 189 ASP A N 1
ATOM 1405 C CA . ASP A 1 189 ? -0.450 -3.043 -14.775 1.00 93.56 189 ASP A CA 1
ATOM 1406 C C . ASP A 1 189 ? 0.219 -2.153 -15.849 1.00 93.56 189 ASP A C 1
ATOM 1408 O O . ASP A 1 189 ? 0.553 -2.622 -16.935 1.00 93.56 189 ASP A O 1
ATOM 1412 N N . THR A 1 190 ? 0.524 -0.896 -15.503 1.00 91.12 190 THR A N 1
ATOM 1413 C CA . THR A 1 190 ? 1.182 0.063 -16.410 1.00 91.12 190 THR A CA 1
ATOM 1414 C C . THR A 1 190 ? 2.594 -0.368 -16.807 1.00 91.12 190 THR A C 1
ATOM 1416 O O . THR A 1 190 ? 3.001 -0.186 -17.954 1.00 91.12 190 THR A O 1
ATOM 1419 N N . ASN A 1 191 ? 3.367 -0.926 -15.874 1.00 89.19 191 ASN A N 1
ATOM 1420 C CA . ASN A 1 191 ? 4.734 -1.337 -16.172 1.00 89.19 191 ASN A CA 1
ATOM 1421 C C . ASN A 1 191 ? 4.785 -2.633 -16.989 1.00 89.19 191 ASN A C 1
ATOM 1423 O O . ASN A 1 191 ? 5.641 -2.757 -17.864 1.00 89.19 191 ASN A O 1
ATOM 1427 N N . ILE A 1 192 ? 3.862 -3.572 -16.747 1.00 91.31 192 ILE A N 1
ATOM 1428 C CA . ILE A 1 192 ? 3.749 -4.823 -17.511 1.00 91.31 192 ILE A CA 1
ATOM 1429 C C . ILE A 1 192 ? 3.548 -4.548 -19.008 1.00 91.31 192 ILE A C 1
ATOM 1431 O O . ILE A 1 192 ? 4.149 -5.237 -19.837 1.00 91.31 192 ILE A O 1
ATOM 1435 N N . ASP A 1 193 ? 2.754 -3.532 -19.357 1.00 87.44 193 ASP A N 1
ATOM 1436 C CA . ASP A 1 193 ? 2.521 -3.123 -20.749 1.00 87.44 193 ASP A CA 1
ATOM 1437 C C . ASP A 1 193 ? 3.813 -2.691 -21.469 1.00 87.44 193 ASP A C 1
ATOM 1439 O O . ASP A 1 193 ? 3.888 -2.730 -22.698 1.00 87.44 193 ASP A O 1
ATOM 1443 N N . GLY A 1 194 ? 4.839 -2.287 -20.712 1.00 83.44 194 GLY A N 1
ATOM 1444 C CA . GLY A 1 194 ? 6.143 -1.871 -21.223 1.00 83.44 194 GLY A CA 1
ATOM 1445 C C . GLY A 1 194 ? 7.207 -2.972 -21.280 1.00 83.44 194 GLY A C 1
ATOM 1446 O O . GLY A 1 194 ? 8.309 -2.687 -21.744 1.00 83.44 194 GLY A O 1
ATOM 1447 N N . LEU A 1 195 ? 6.920 -4.192 -20.807 1.00 86.94 195 LEU A N 1
ATOM 1448 C CA . LEU A 1 195 ? 7.891 -5.292 -20.772 1.00 86.94 195 LEU A CA 1
ATOM 1449 C C . LEU A 1 195 ? 7.895 -6.109 -22.068 1.00 86.94 195 LEU A C 1
ATOM 1451 O O . LEU A 1 195 ? 6.850 -6.513 -22.584 1.00 86.94 195 LEU A O 1
ATOM 1455 N N . GLU A 1 196 ? 9.090 -6.423 -22.565 1.00 88.31 196 GLU A N 1
ATOM 1456 C CA . GLU A 1 196 ? 9.265 -7.303 -23.727 1.00 88.31 196 GLU A CA 1
ATOM 1457 C C . GLU A 1 196 ? 9.263 -8.789 -23.327 1.00 88.31 196 GLU A C 1
ATOM 1459 O O . GLU A 1 196 ? 8.708 -9.621 -24.050 1.00 88.31 196 GLU A O 1
ATOM 1464 N N . ASP A 1 197 ? 9.813 -9.122 -22.153 1.00 91.19 197 ASP A N 1
ATOM 1465 C CA . ASP A 1 197 ? 9.897 -10.495 -21.648 1.00 91.19 197 ASP A CA 1
ATOM 1466 C C . ASP A 1 197 ? 8.520 -11.026 -21.203 1.00 91.19 197 ASP A C 1
ATOM 1468 O O . ASP A 1 197 ? 7.905 -10.578 -20.232 1.00 91.19 197 ASP A O 1
ATOM 1472 N N . GLU A 1 198 ? 8.029 -12.031 -21.928 1.00 93.44 198 GLU A N 1
ATOM 1473 C CA . GLU A 1 198 ? 6.745 -12.682 -21.665 1.00 93.44 198 GLU A CA 1
ATOM 1474 C C . GLU A 1 198 ? 6.725 -13.483 -20.351 1.00 93.44 198 GLU A C 1
ATOM 1476 O O . GLU A 1 198 ? 5.679 -13.600 -19.709 1.00 93.44 198 GLU A O 1
ATOM 1481 N N . ALA A 1 199 ? 7.849 -14.066 -19.932 1.00 94.38 199 ALA A N 1
ATOM 1482 C CA . ALA A 1 199 ? 7.930 -14.769 -18.657 1.00 94.38 199 ALA A CA 1
ATOM 1483 C C . ALA A 1 199 ? 7.839 -13.784 -17.486 1.00 94.38 199 ALA A C 1
ATOM 1485 O O . ALA A 1 199 ? 7.051 -14.024 -16.566 1.00 94.38 199 ALA A O 1
ATOM 1486 N N . GLU A 1 200 ? 8.556 -12.661 -17.560 1.00 92.38 200 GLU A N 1
ATOM 1487 C CA . GLU A 1 200 ? 8.497 -11.601 -16.548 1.00 92.38 200 GLU A CA 1
ATOM 1488 C C . GLU A 1 200 ? 7.091 -10.990 -16.458 1.00 92.38 200 GLU A C 1
ATOM 1490 O O . GLU A 1 200 ? 6.509 -10.926 -15.370 1.00 92.38 200 GLU A O 1
ATOM 1495 N N . ARG A 1 201 ? 6.479 -10.649 -17.603 1.00 94.31 201 ARG A N 1
ATOM 1496 C CA . ARG A 1 201 ? 5.090 -10.159 -17.666 1.00 94.31 201 ARG A CA 1
ATOM 1497 C C . ARG A 1 201 ? 4.117 -11.106 -16.965 1.00 94.31 201 ARG A C 1
ATOM 1499 O O . ARG A 1 201 ? 3.313 -10.662 -16.144 1.00 94.31 201 ARG A O 1
ATOM 1506 N N . ARG A 1 202 ? 4.184 -12.412 -17.248 1.00 96.06 202 ARG A N 1
ATOM 1507 C CA . ARG A 1 202 ? 3.301 -13.405 -16.608 1.00 96.06 202 ARG A CA 1
ATOM 1508 C C . ARG A 1 202 ? 3.545 -13.516 -15.110 1.00 96.06 202 ARG A C 1
ATOM 1510 O O . ARG A 1 202 ? 2.586 -13.660 -14.352 1.00 96.06 202 ARG A O 1
ATOM 1517 N N . GLN A 1 203 ? 4.802 -13.445 -14.680 1.00 96.31 203 GLN A N 1
ATOM 1518 C CA . GLN A 1 203 ? 5.156 -13.488 -13.267 1.00 96.31 203 GLN A CA 1
ATOM 1519 C C . GLN A 1 203 ? 4.560 -12.294 -12.509 1.00 96.31 203 GLN A C 1
ATOM 1521 O O . GLN A 1 203 ? 3.879 -12.493 -11.500 1.00 96.31 203 GLN A O 1
ATOM 1526 N N . LEU A 1 204 ? 4.766 -11.071 -13.005 1.00 96.12 204 LEU A N 1
ATOM 1527 C CA . LEU A 1 204 ? 4.243 -9.853 -12.380 1.00 96.12 204 LEU A CA 1
ATOM 1528 C C . LEU A 1 204 ? 2.710 -9.825 -12.393 1.00 96.12 204 LEU A C 1
ATOM 1530 O O . LEU A 1 204 ? 2.098 -9.547 -11.361 1.00 96.12 204 LEU A O 1
ATOM 1534 N N . ALA A 1 205 ? 2.082 -10.202 -13.512 1.00 97.06 205 ALA A N 1
ATOM 1535 C CA . ALA A 1 205 ? 0.626 -10.289 -13.619 1.00 97.06 205 ALA A CA 1
ATOM 1536 C C . ALA A 1 205 ? 0.034 -11.289 -12.610 1.00 97.06 205 ALA A C 1
ATOM 1538 O O . ALA A 1 205 ? -0.971 -11.001 -11.957 1.00 97.06 205 ALA A O 1
ATOM 1539 N N . GLY A 1 206 ? 0.682 -12.447 -12.433 1.00 98.25 206 GLY A N 1
ATOM 1540 C CA . GLY A 1 206 ? 0.284 -13.446 -11.444 1.00 98.25 206 GLY A CA 1
ATOM 1541 C C . GLY A 1 206 ? 0.374 -12.926 -10.007 1.00 98.25 206 GLY A C 1
ATOM 1542 O O . GLY A 1 206 ? -0.569 -13.094 -9.233 1.00 98.25 206 GLY A O 1
ATOM 1543 N N . GLN A 1 207 ? 1.470 -12.247 -9.655 1.00 98.38 207 GLN A N 1
ATOM 1544 C CA . GLN A 1 207 ? 1.641 -11.649 -8.326 1.00 98.38 207 GLN A CA 1
ATOM 1545 C C . GLN A 1 207 ? 0.611 -10.548 -8.060 1.00 98.38 207 GLN A C 1
ATOM 1547 O O . GLN A 1 207 ? -0.036 -10.550 -7.014 1.00 98.38 207 GLN A O 1
ATOM 1552 N N . ARG A 1 208 ? 0.403 -9.651 -9.028 1.00 97.94 208 ARG A N 1
ATOM 1553 C CA . ARG A 1 208 ? -0.622 -8.604 -8.974 1.00 97.94 208 ARG A CA 1
ATOM 1554 C C . ARG A 1 208 ? -2.016 -9.186 -8.754 1.00 97.94 208 ARG A C 1
ATOM 1556 O O . ARG A 1 208 ? -2.758 -8.699 -7.903 1.00 97.94 208 ARG A O 1
ATOM 1563 N N . ALA A 1 209 ? -2.387 -10.224 -9.504 1.00 98.50 209 ALA A N 1
ATOM 1564 C CA . ALA A 1 209 ? -3.696 -10.861 -9.375 1.00 98.50 209 ALA A CA 1
ATOM 1565 C C . ALA A 1 209 ? -3.870 -11.525 -8.001 1.00 98.50 209 ALA A C 1
ATOM 1567 O O . ALA A 1 209 ? -4.914 -11.362 -7.369 1.00 98.50 209 ALA A O 1
ATOM 1568 N N . ALA A 1 210 ? -2.837 -12.220 -7.516 1.00 98.69 210 ALA A N 1
ATOM 1569 C CA . ALA A 1 210 ? -2.854 -12.860 -6.205 1.00 98.69 210 ALA A CA 1
ATOM 1570 C C . ALA A 1 210 ? -3.002 -11.843 -5.062 1.00 98.69 210 ALA A C 1
ATOM 1572 O O . ALA A 1 210 ? -3.824 -12.049 -4.171 1.00 98.69 210 ALA A O 1
ATOM 1573 N N . LEU A 1 211 ? -2.260 -10.730 -5.108 1.00 98.75 211 LEU A N 1
ATOM 1574 C CA . LEU A 1 211 ? -2.332 -9.668 -4.098 1.00 98.75 211 LEU A CA 1
ATOM 1575 C C . LEU A 1 211 ? -3.719 -9.016 -4.054 1.00 98.75 211 LEU A C 1
ATOM 1577 O O . LEU A 1 211 ? -4.272 -8.848 -2.969 1.00 98.75 211 LEU A O 1
ATOM 1581 N N . GLN A 1 212 ? -4.308 -8.704 -5.214 1.00 98.75 212 GLN A N 1
ATOM 1582 C CA . GLN A 1 212 ? -5.668 -8.161 -5.270 1.00 98.75 212 GLN A CA 1
ATOM 1583 C C . GLN A 1 212 ? -6.687 -9.147 -4.688 1.00 98.75 212 GLN A C 1
ATOM 1585 O O . GLN A 1 212 ? -7.491 -8.773 -3.840 1.00 98.75 212 GLN A O 1
ATOM 1590 N N . ALA A 1 213 ? -6.629 -10.416 -5.105 1.00 98.75 213 ALA A N 1
ATOM 1591 C CA . ALA A 1 213 ? -7.566 -11.436 -4.644 1.00 98.75 213 ALA A CA 1
ATOM 1592 C C . ALA A 1 213 ? -7.461 -11.689 -3.131 1.00 98.75 213 ALA A C 1
ATOM 1594 O O . ALA A 1 213 ? -8.469 -11.961 -2.474 1.00 98.75 213 ALA A O 1
ATOM 1595 N N . GLU A 1 214 ? -6.255 -11.609 -2.564 1.00 98.69 214 GLU A N 1
ATOM 1596 C CA . GLU A 1 214 ? -6.060 -11.700 -1.117 1.00 98.69 214 GLU A CA 1
ATOM 1597 C C . GLU A 1 214 ? -6.669 -10.497 -0.394 1.00 98.69 214 GLU A C 1
ATOM 1599 O O . GLU A 1 214 ? -7.435 -10.669 0.555 1.00 98.69 214 GLU A O 1
ATOM 1604 N N . ALA A 1 215 ? -6.398 -9.285 -0.881 1.00 98.62 215 ALA A N 1
ATOM 1605 C CA . ALA A 1 215 ? -6.936 -8.056 -0.313 1.00 98.62 215 ALA A CA 1
ATOM 1606 C C . ALA A 1 215 ? -8.470 -8.039 -0.317 1.00 98.62 215 ALA A C 1
ATOM 1608 O O . ALA A 1 215 ? -9.089 -7.691 0.693 1.00 98.62 215 ALA A O 1
ATOM 1609 N N . ASP A 1 216 ? -9.080 -8.452 -1.431 1.00 98.69 216 ASP A N 1
ATOM 1610 C CA . ASP A 1 216 ? -10.530 -8.562 -1.579 1.00 98.69 216 ASP A CA 1
ATOM 1611 C C . ASP A 1 216 ? -11.103 -9.536 -0.541 1.00 98.69 216 ASP A C 1
ATOM 1613 O O . ASP A 1 216 ? -12.042 -9.200 0.184 1.00 98.69 216 ASP A O 1
ATOM 1617 N N . ARG A 1 217 ? -10.488 -10.717 -0.390 1.00 98.19 217 ARG A N 1
ATOM 1618 C CA . ARG A 1 217 ? -10.924 -11.732 0.580 1.00 98.19 217 ARG A CA 1
ATOM 1619 C C . ARG A 1 217 ? -10.832 -11.232 2.021 1.00 98.19 217 ARG A C 1
ATOM 1621 O O . ARG A 1 217 ? -11.770 -11.436 2.797 1.00 98.19 217 ARG A O 1
ATOM 1628 N N . LEU A 1 218 ? -9.720 -10.592 2.383 1.00 97.50 218 LEU A N 1
ATOM 1629 C CA . LEU A 1 218 ? -9.501 -10.042 3.721 1.00 97.50 218 LEU A CA 1
ATOM 1630 C C . LEU A 1 218 ? -10.520 -8.947 4.041 1.00 97.50 218 LEU A C 1
ATOM 1632 O O . LEU A 1 218 ? -11.159 -8.984 5.097 1.00 97.50 218 LEU A O 1
ATOM 1636 N N . LEU A 1 219 ? -10.732 -8.008 3.113 1.00 97.81 219 LEU A N 1
ATOM 1637 C CA . LEU A 1 219 ? -11.715 -6.947 3.295 1.00 97.81 219 LEU A CA 1
ATOM 1638 C C . LEU A 1 219 ? -13.134 -7.520 3.415 1.00 97.81 219 LEU A C 1
ATOM 1640 O O . LEU A 1 219 ? -13.892 -7.118 4.300 1.00 97.81 219 LEU A O 1
ATOM 1644 N N . GLU A 1 220 ? -13.501 -8.480 2.565 1.00 96.38 220 GLU A N 1
ATOM 1645 C CA . GLU A 1 220 ? -14.799 -9.146 2.638 1.00 96.38 220 GLU A CA 1
ATOM 1646 C C . GLU A 1 220 ? -15.014 -9.850 3.982 1.00 96.38 220 GLU A C 1
ATOM 1648 O O . GLU A 1 220 ? -16.098 -9.741 4.559 1.00 96.38 220 GLU A O 1
ATOM 1653 N N . ARG A 1 221 ? -14.005 -10.564 4.498 1.00 94.69 221 ARG A N 1
ATOM 1654 C CA . ARG A 1 221 ? -14.070 -11.240 5.803 1.00 94.69 221 ARG A CA 1
ATOM 1655 C C . ARG A 1 221 ? -14.280 -10.234 6.935 1.00 94.69 221 ARG A C 1
ATOM 1657 O O . ARG A 1 221 ? -15.214 -10.384 7.723 1.00 94.69 221 ARG A O 1
ATOM 1664 N N . LEU A 1 222 ? -13.491 -9.160 6.947 1.00 93.44 222 LEU A N 1
ATOM 1665 C CA . LEU A 1 222 ? -13.573 -8.081 7.932 1.00 93.44 222 LEU A CA 1
ATOM 1666 C C . LEU A 1 222 ? -14.949 -7.397 7.935 1.00 93.44 222 LEU A C 1
ATOM 1668 O O . LEU A 1 222 ? -15.508 -7.105 8.995 1.00 93.44 222 LEU A O 1
ATOM 1672 N N . LEU A 1 223 ? -15.519 -7.137 6.755 1.00 90.44 223 LEU A N 1
ATOM 1673 C CA . LEU A 1 223 ? -16.808 -6.453 6.630 1.00 90.44 223 LEU A CA 1
ATOM 1674 C C . LEU A 1 223 ? -18.012 -7.377 6.875 1.00 90.44 223 LEU A C 1
ATOM 1676 O O . LEU A 1 223 ? -19.066 -6.883 7.288 1.00 90.44 223 LEU A O 1
ATOM 1680 N N . ARG A 1 224 ? -17.862 -8.694 6.666 1.00 87.06 224 ARG A N 1
ATOM 1681 C CA . ARG A 1 224 ? -18.895 -9.705 6.946 1.00 87.06 224 ARG A CA 1
ATOM 1682 C C . ARG A 1 224 ? -19.120 -9.976 8.425 1.00 87.06 224 ARG A C 1
ATOM 1684 O O . ARG A 1 224 ? -20.223 -10.376 8.768 1.00 87.06 224 ARG A O 1
ATOM 1691 N N . ALA A 1 225 ? -18.172 -9.656 9.306 1.00 67.75 225 ALA A N 1
ATOM 1692 C CA . ALA A 1 225 ? -18.355 -9.716 10.763 1.00 67.75 225 ALA A CA 1
ATOM 1693 C C . ALA A 1 225 ? -19.443 -8.747 11.313 1.00 67.75 225 ALA A C 1
ATOM 1695 O O . ALA A 1 225 ? -19.521 -8.485 12.511 1.00 67.75 225 ALA A O 1
ATOM 1696 N N . ARG A 1 226 ? -20.286 -8.176 10.440 1.00 61.44 226 ARG A N 1
ATOM 1697 C CA . ARG A 1 226 ? -21.583 -7.574 10.761 1.00 61.44 226 ARG A CA 1
ATOM 1698 C C . ARG A 1 226 ? -22.649 -8.669 10.897 1.00 61.44 226 ARG A C 1
ATOM 1700 O O . ARG A 1 226 ? -23.492 -8.810 10.014 1.00 61.44 226 ARG A O 1
ATOM 1707 N N . SER A 1 227 ? -22.642 -9.394 12.005 1.00 43.00 227 SER A N 1
ATOM 1708 C CA . SER A 1 227 ? -23.804 -10.171 12.463 1.00 43.00 227 SER A CA 1
ATOM 1709 C C . SER A 1 227 ? -23.602 -10.588 13.904 1.00 43.00 227 SER A C 1
ATOM 1711 O O . SER A 1 227 ? -22.665 -11.388 14.123 1.00 43.00 227 SER A O 1
#

InterPro domains:
  IPR007044 Cyclodeaminase/cyclohydrolase [PF04961] (41-207)
  IPR036178 Formimidoyltransferase-cyclodeaminase-like superfamily [G3DSA:1.20.120.680] (29-226)
  IPR036178 Formimidoyltransferase-cyclodeaminase-like superfamily [SSF101262] (37-224)

Foldseek 3Di:
DDDDDDDDDPPPPPDDQDLLRQAPPDPPPDDDPQPVPDDPVVQVVCDVRHSDPDLLLVLLLLLLVLLVLLLVQLVVLDDPDCPDPSVVLNVVSVVLSVVSSVLSVLLVVLVVQLSVLVVCCPDPCSVVSNVVSLVSLQVSLLVSLVSLLVSLVSLLVCLVSGDPVSSVSSLSSLVSSLVSSLRSLVSNVVSLVVDPDPVVSVVSVVSSVVSNVSSVVSSCVSVVVPD

Nearest PDB structures (foldseek):
  7vg4-assembly3_E  TM=8.814E-01  e=9.017E-09  Methylorubrum extorquens AM1
  7vg4-assembly1_A  TM=8.758E-01  e=9.892E-09  Methylorubrum extorquens AM1
  7vg5-assembly1_B  TM=8.819E-01  e=1.368E-08  Methylorubrum extorquens AM1
  2pfd-assembly1_A  TM=8.669E-01  e=2.690E-06  Rattus norvegicus
  1o5h-assembly1_B  TM=8.487E-01  e=3.238E-06  Thermotoga maritima

Secondary structure (DSSP, 8-state):
-------------PPPPPHHHHHTTS-TTS-PPPGGGS-HHHHHHHHHHSS-S-HHHHHHHHHHHHHHHHHHHHHHH--S-SSSHHHHHHHHHHHHHHHHHHHHHHHHHHHHHHHHHHHTTTSTTHHHHHHHHHHHHHHHHHHHHHHHHHHHHHHHHHGGGS-GGGHHHHHHHHHHHHHHHHHHHHHHHHHHTT---HHHHHHHHHHHHHHHHHHHHHHHHHHHT--

Organism: NCBI:txid1033802

Radius of gyration: 22.62 Å; Cα contacts (8 Å, |Δi|>4): 245; chains: 1; bounding box: 53×41×97 Å

Solvent-accessible surface area (backbone atoms only — not comparable to full-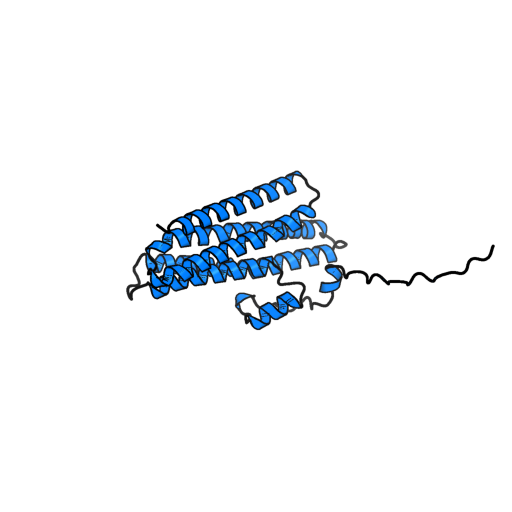atom values): 12426 Å² total; per-residue (Å²): 138,87,87,81,88,80,83,78,77,82,76,76,74,73,77,75,75,48,77,72,61,69,48,75,77,58,80,88,83,67,87,73,75,56,71,87,76,48,50,76,65,56,52,50,53,32,46,78,73,42,82,56,50,46,64,44,22,52,14,24,42,39,23,19,54,10,45,48,33,33,44,48,23,40,62,76,42,54,65,98,66,71,93,38,74,62,46,54,53,49,53,52,48,54,51,50,33,53,53,32,42,48,41,19,49,49,41,46,49,27,51,51,46,32,54,51,24,64,74,44,55,91,45,89,69,17,65,66,45,34,52,53,20,54,51,41,54,54,43,51,32,54,53,48,33,56,56,38,43,53,54,40,56,47,49,51,71,44,49,83,68,25,45,78,93,36,44,62,44,30,54,53,9,43,51,32,17,48,48,13,29,56,47,15,43,50,54,44,57,60,52,44,77,72,53,84,54,65,68,58,38,51,51,52,52,50,52,51,51,51,52,50,56,50,44,52,51,45,52,50,55,55,64,58,72,75,121